Protein AF-A0A397AL13-F1 (afdb_monomer)

Secondary structure (DSSP, 8-state):
-EEEEEEE-TTS-EEEEEEEEEEEE--SSSS--EEEEEEEEEESS--HHHHHHHHHHHHHHHHHHHHHHHHHHHHHHHHHTS--------------HHHHHHHIIIIISPPPPTTS--EEEEETTEEEEEPPP-SS---HHHHHHHHHHS-HHHHHHHHHHHHTT--EEEEES-HHHHHHHHHHHHHHTTTS---SEEESS--TTS-HHHHHT-SS-EEEEEETTS---S-BTTTTB----SS-PPPPPHHHHHHHHHHHHHHHTT-SSS-PPPSHHHHHHHHHHHHHHHHHHTTT--S-----------SSTT----HHHHHHHHHHHHHHHHHHHHHHHH-HHHHT------------------

Mean predicted aligned error: 13.5 Å

InterPro domains:
  IPR001194 cDENN domain [PF02141] (37-227)
  IPR001194 cDENN domain [SM00799] (34-236)
  IPR037516 Tripartite DENN domain [PS50211] (1-366)
  IPR043153 DENN domain, C-terminal lobe [G3DSA:3.40.50.11500] (139-337)
  IPR051696 DENN Domain-Containing GEFs [PTHR12296] (3-226)

Radius of gyration: 25.71 Å; Cα contacts (8 Å, |Δi|>4): 416; chains: 1; bounding box: 67×46×93 Å

Solvent-accessible surface area (backbone atoms only — not comparable to full-atom values): 22276 Å² total; per-residue (Å²): 88,68,36,38,40,52,48,72,44,100,84,69,49,64,33,27,32,20,34,39,43,48,78,42,77,56,90,70,79,100,56,86,55,64,45,74,47,73,53,72,52,75,35,84,54,70,52,42,59,45,46,45,56,49,50,54,49,47,52,47,48,42,53,53,37,54,50,51,42,51,52,53,51,52,54,49,58,63,56,54,75,78,57,95,75,82,90,75,90,73,82,74,92,66,71,57,64,53,60,50,50,51,47,38,62,76,73,65,56,69,80,43,47,75,81,47,94,27,37,81,48,70,60,86,94,47,67,42,62,45,66,34,40,46,102,69,67,71,50,66,62,34,44,45,52,28,71,57,55,44,58,49,66,56,50,52,48,54,43,50,39,52,79,66,59,42,68,41,49,36,27,29,90,50,47,38,56,36,24,19,38,49,53,38,47,52,55,70,49,57,94,53,77,79,89,58,50,66,34,27,49,54,56,91,90,56,66,66,63,69,62,70,71,42,96,60,41,31,45,33,12,41,51,64,86,62,88,71,87,32,30,36,48,84,80,64,41,74,55,73,72,93,69,82,75,78,85,77,57,72,70,56,57,52,49,31,53,51,51,46,51,69,56,56,78,70,60,95,68,75,90,72,77,61,60,61,69,54,54,51,46,54,49,51,49,53,52,55,43,56,65,47,54,73,74,72,71,67,100,69,97,70,96,76,80,95,67,88,80,66,84,56,86,79,79,71,93,59,74,64,62,55,49,53,48,52,50,50,53,46,48,54,51,52,49,51,51,47,43,68,73,64,38,72,79,48,75,84,64,77,78,85,82,86,83,81,91,82,90,80,90,83,82,92,76,136

Organism: Aphanomyces astaci (NCBI:txid112090)

Foldseek 3Di:
DWAWWWDQDPVRQIKIKTKDWDWDQPPDDDDRPTDIDMDMDIGSAHLHFLVNVVNLLLLLVVLLQVVVLVVLVVVVVVVPVPDDDDDDPDDRPRDDLSVVLVCCVPPPFDAAEAPDQFTWDDRPPDIAGGGHDDPRHDPLVLVLLLLLQAALVLLLVLLLCVVVLAAAEEEEAGNHNLLSSQVNSQVVCPVDGRSWAETSEDDPPDQVVVVVPDPGHYRYYYYNVNDDDAQYSQVNDGPDDPDDRDDDDVVSVVVSVVSVVLVPVQDDDDDDRRCQVVLVVVVVVVSVVSSVVSVDDDDDPDDDDPDPPDNGSRDDPRPSSVVVSVVVVVVVVVVVVVCVVCPVVVVVPDDDDDDDDDDDDDDDDD

Structure (mmCIF, N/CA/C/O backbone):
data_AF-A0A397AL13-F1
#
_entry.id   AF-A0A397AL13-F1
#
loop_
_atom_site.group_PDB
_atom_site.id
_atom_site.type_symbol
_atom_site.label_atom_id
_atom_site.label_alt_id
_atom_site.label_comp_id
_atom_site.label_asym_id
_atom_site.label_entity_id
_atom_site.label_seq_id
_atom_site.pdbx_PDB_ins_code
_atom_site.Cartn_x
_atom_site.Cartn_y
_atom_site.Cartn_z
_atom_site.occupancy
_atom_site.B_iso_or_equiv
_atom_site.auth_seq_id
_atom_site.auth_comp_id
_atom_site.auth_asym_id
_atom_site.auth_atom_id
_atom_site.pdbx_PDB_model_num
ATOM 1 N N . MET A 1 1 ? 1.347 2.428 16.172 1.00 82.38 1 MET A N 1
ATOM 2 C CA . MET A 1 1 ? 2.104 2.236 14.906 1.00 82.38 1 MET A CA 1
ATOM 3 C C . MET A 1 1 ? 1.136 2.216 13.735 1.00 82.38 1 MET A C 1
ATOM 5 O O . MET A 1 1 ? 0.008 1.792 13.941 1.00 82.38 1 MET A O 1
ATOM 9 N N . TYR A 1 2 ? 1.566 2.650 12.549 1.00 89.69 2 TYR A N 1
ATOM 10 C CA . TYR A 1 2 ? 0.778 2.610 11.309 1.00 89.69 2 TYR A CA 1
ATOM 11 C C . TYR A 1 2 ? 1.434 1.622 10.336 1.00 89.69 2 TYR A C 1
ATOM 13 O O . TYR A 1 2 ? 2.650 1.686 10.153 1.00 89.69 2 TYR A O 1
ATOM 21 N N . ASN A 1 3 ? 0.660 0.741 9.703 1.00 91.25 3 ASN A N 1
ATOM 22 C CA . ASN A 1 3 ? 1.159 -0.178 8.677 1.00 91.25 3 ASN A CA 1
ATOM 23 C C . ASN A 1 3 ? 0.239 -0.164 7.453 1.00 91.25 3 ASN A C 1
ATOM 25 O O . ASN A 1 3 ? -0.984 -0.107 7.580 1.00 91.25 3 ASN A O 1
ATOM 29 N N . ALA A 1 4 ? 0.834 -0.324 6.278 1.00 92.69 4 ALA A N 1
ATOM 30 C CA . ALA A 1 4 ? 0.152 -0.863 5.111 1.00 92.69 4 ALA A CA 1
ATOM 31 C C . ALA A 1 4 ? 0.733 -2.253 4.817 1.00 92.69 4 ALA A C 1
ATOM 33 O O . ALA A 1 4 ? 1.845 -2.555 5.248 1.00 92.69 4 ALA A O 1
ATOM 34 N N . PHE A 1 5 ? -0.027 -3.110 4.140 1.00 93.25 5 PHE A N 1
ATOM 35 C CA . PHE A 1 5 ? 0.420 -4.433 3.702 1.00 93.25 5 PHE A CA 1
ATOM 36 C C . PHE A 1 5 ? -0.414 -4.926 2.512 1.00 93.25 5 PHE A C 1
ATOM 38 O O . PHE A 1 5 ? -1.450 -4.347 2.175 1.00 93.25 5 PHE A O 1
ATOM 45 N N . VAL A 1 6 ? 0.024 -6.012 1.873 1.00 93.75 6 VAL A N 1
ATOM 46 C CA . VAL A 1 6 ? -0.745 -6.710 0.834 1.00 93.75 6 VAL A CA 1
ATOM 47 C C . VAL A 1 6 ? -0.816 -8.193 1.157 1.00 93.75 6 VAL A C 1
ATOM 49 O O . VAL A 1 6 ? 0.176 -8.788 1.565 1.00 93.75 6 VAL A O 1
ATOM 52 N N . LEU A 1 7 ? -1.998 -8.772 0.958 1.00 92.69 7 LEU A N 1
ATOM 53 C CA . LEU A 1 7 ? -2.229 -10.212 0.955 1.00 92.69 7 LEU A CA 1
ATOM 54 C C . LEU A 1 7 ? -2.505 -10.655 -0.483 1.00 92.69 7 LEU A C 1
ATOM 56 O O . LEU A 1 7 ? -3.271 -10.002 -1.194 1.00 92.69 7 LEU A O 1
ATOM 60 N N . THR A 1 8 ? -1.932 -11.778 -0.902 1.00 90.06 8 THR A N 1
ATOM 61 C CA . THR A 1 8 ? -2.234 -12.385 -2.204 1.00 90.06 8 THR A CA 1
ATOM 62 C C . THR A 1 8 ? -3.280 -13.476 -2.017 1.00 90.06 8 THR A C 1
ATOM 64 O O . THR A 1 8 ? -3.132 -14.362 -1.179 1.00 90.06 8 THR A O 1
ATOM 67 N N . THR A 1 9 ? -4.369 -13.394 -2.776 1.00 89.75 9 THR A N 1
ATOM 68 C CA . THR A 1 9 ? -5.432 -14.411 -2.780 1.00 89.75 9 THR A CA 1
ATOM 69 C C . THR A 1 9 ? -5.021 -15.658 -3.568 1.00 89.75 9 THR A C 1
ATOM 71 O O . THR A 1 9 ? -4.106 -15.616 -4.387 1.00 89.75 9 THR A O 1
ATOM 74 N N . ALA A 1 10 ? -5.767 -16.757 -3.409 1.00 86.69 10 ALA A N 1
ATOM 75 C CA . ALA A 1 10 ? -5.572 -17.986 -4.187 1.00 86.69 10 ALA A CA 1
ATOM 76 C C . ALA A 1 10 ? -5.729 -17.812 -5.719 1.00 86.69 10 ALA A C 1
ATOM 78 O O . ALA A 1 10 ? -5.366 -18.709 -6.471 1.00 86.69 10 ALA A O 1
ATOM 79 N N . THR A 1 11 ? -6.249 -16.672 -6.194 1.00 87.69 11 THR A N 1
ATOM 80 C CA . THR A 1 11 ? -6.343 -16.321 -7.624 1.00 87.69 11 THR A CA 1
ATOM 81 C C . THR A 1 11 ? -5.217 -15.393 -8.099 1.00 87.69 11 THR A C 1
ATOM 83 O O . THR A 1 11 ? -5.313 -14.825 -9.183 1.00 87.69 11 THR A O 1
ATOM 86 N N . GLY A 1 12 ? -4.191 -15.154 -7.275 1.00 83.19 12 GLY A N 1
ATOM 87 C CA . GLY A 1 12 ? -3.115 -14.191 -7.544 1.00 83.19 12 GLY A CA 1
ATOM 88 C C . GLY A 1 12 ? -3.513 -12.720 -7.352 1.00 83.19 12 GLY A C 1
ATOM 89 O O . GLY A 1 12 ? -2.652 -11.845 -7.342 1.00 83.19 12 GLY A O 1
ATOM 90 N N . THR A 1 13 ? -4.800 -12.410 -7.147 1.00 86.75 13 THR A N 1
ATOM 91 C CA . THR A 1 13 ? -5.246 -11.017 -6.968 1.00 86.75 13 THR A CA 1
ATOM 92 C C . THR A 1 13 ? -4.846 -10.451 -5.601 1.00 86.75 13 THR A C 1
ATOM 94 O O . THR A 1 13 ? -4.934 -11.141 -4.581 1.00 86.75 13 THR A O 1
ATOM 97 N N . SER A 1 14 ? -4.409 -9.188 -5.581 1.00 89.44 14 SER A N 1
ATOM 98 C CA . SER A 1 14 ? -4.004 -8.466 -4.368 1.00 89.44 14 SER A CA 1
ATOM 99 C C . SER A 1 14 ? -5.202 -7.991 -3.536 1.00 89.44 14 SER A C 1
ATOM 101 O O . SER A 1 14 ? -6.142 -7.398 -4.065 1.00 89.44 14 SER A O 1
ATOM 103 N N . LEU A 1 15 ? -5.113 -8.154 -2.217 1.00 92.25 15 LEU A N 1
ATOM 104 C CA . LEU A 1 15 ? -5.911 -7.439 -1.223 1.00 92.25 15 LEU A CA 1
ATOM 105 C C . LEU A 1 15 ? -5.006 -6.474 -0.456 1.00 92.25 15 LEU A C 1
ATOM 107 O O . LEU A 1 15 ? -3.929 -6.843 0.004 1.00 92.25 15 LEU A O 1
ATOM 111 N N . HIS A 1 16 ? -5.453 -5.235 -0.317 1.00 92.62 16 HIS A N 1
ATOM 112 C CA . HIS A 1 16 ? -4.715 -4.127 0.269 1.00 92.62 16 HIS A CA 1
ATOM 113 C C . HIS A 1 16 ? -5.175 -3.895 1.708 1.00 92.62 16 HIS A C 1
ATOM 115 O O . HIS A 1 16 ? -6.342 -3.580 1.947 1.00 92.62 16 HIS A O 1
ATOM 121 N N . GLY A 1 17 ? -4.261 -4.075 2.660 1.00 94.00 17 GLY A N 1
ATOM 122 C CA . GLY A 1 17 ? -4.499 -3.887 4.085 1.00 94.00 17 GLY A CA 1
ATOM 123 C C . GLY A 1 17 ? -3.921 -2.572 4.600 1.00 94.00 17 GLY A C 1
ATOM 124 O O . GLY A 1 17 ? -2.795 -2.201 4.267 1.00 94.00 17 GLY A O 1
ATOM 125 N N . ALA A 1 18 ? -4.682 -1.889 5.448 1.00 93.88 18 ALA A N 1
ATOM 126 C CA . ALA A 1 18 ? -4.234 -0.777 6.279 1.00 93.88 18 ALA A CA 1
ATOM 127 C C . ALA A 1 18 ? -4.498 -1.132 7.746 1.00 93.88 18 ALA A C 1
ATOM 129 O O . ALA A 1 18 ? -5.564 -1.665 8.061 1.00 93.88 18 ALA A O 1
ATOM 130 N N . SER A 1 19 ? -3.555 -0.861 8.651 1.00 93.50 19 SER A N 1
ATOM 131 C CA . SER A 1 19 ? -3.746 -1.117 10.082 1.00 93.50 19 SER A CA 1
ATOM 132 C C . SER A 1 19 ? -3.079 -0.094 10.995 1.00 93.50 19 SER A C 1
ATOM 134 O O . SER A 1 19 ? -2.046 0.502 10.677 1.00 93.50 19 SER A O 1
ATOM 136 N N . ILE A 1 20 ? -3.673 0.057 12.176 1.00 91.31 20 ILE A N 1
ATOM 137 C CA . ILE A 1 20 ? -3.111 0.779 13.313 1.00 91.31 20 ILE A CA 1
ATOM 138 C C . ILE A 1 20 ? -2.929 -0.187 14.482 1.00 91.31 20 ILE A C 1
ATOM 140 O O . ILE A 1 20 ? -3.853 -0.911 14.838 1.00 91.31 20 ILE A O 1
ATOM 144 N N . CYS A 1 21 ? -1.751 -0.177 15.101 1.00 88.00 21 CYS A N 1
ATOM 145 C CA . CYS A 1 21 ? -1.493 -0.905 16.345 1.00 88.00 21 CYS A CA 1
ATOM 146 C C . CYS A 1 21 ? -1.427 0.090 17.507 1.00 88.00 21 CYS A C 1
ATOM 148 O O . CYS A 1 21 ? -0.615 1.023 17.459 1.00 88.00 21 CYS A O 1
ATOM 150 N N . ILE A 1 22 ? -2.238 -0.121 18.541 1.00 83.88 22 ILE A N 1
ATOM 151 C CA . ILE A 1 22 ? -2.337 0.715 19.740 1.00 83.88 22 ILE A CA 1
ATOM 152 C C . ILE A 1 22 ? -1.905 -0.128 20.943 1.00 83.88 22 ILE A C 1
ATOM 154 O O . ILE A 1 22 ? -2.514 -1.155 21.245 1.00 83.88 22 ILE A O 1
ATOM 158 N N . SER A 1 23 ? -0.857 0.317 21.631 1.00 76.88 23 SER A N 1
ATOM 159 C CA . SER A 1 23 ? -0.433 -0.224 22.921 1.00 76.88 23 SER A CA 1
ATOM 160 C C . SER A 1 23 ? -1.203 0.435 24.066 1.00 76.88 23 SER A C 1
ATOM 162 O O . SER A 1 23 ? -1.218 1.662 24.182 1.00 76.88 23 SER A O 1
ATOM 164 N N . SER A 1 24 ? -1.783 -0.377 24.948 1.00 65.94 24 SER A N 1
ATOM 165 C CA . SER A 1 24 ? -2.250 0.046 26.269 1.00 65.94 24 SER A CA 1
ATOM 166 C C . SER A 1 24 ? -1.466 -0.679 27.364 1.00 65.94 24 SER A C 1
ATOM 168 O O . SER A 1 24 ? -1.366 -1.904 27.393 1.00 65.94 24 SER A O 1
ATOM 170 N N . SER A 1 25 ? -0.880 0.094 28.275 1.00 58.09 25 SER A N 1
ATOM 171 C CA . SER A 1 25 ? -0.285 -0.405 29.515 1.00 58.09 25 SER A CA 1
ATOM 172 C C . SER A 1 25 ? -1.390 -0.551 30.561 1.00 58.09 25 SER A C 1
ATOM 174 O O . SER A 1 25 ? -1.891 0.457 31.064 1.00 58.09 25 SER A O 1
ATOM 176 N N . VAL A 1 26 ? -1.794 -1.782 30.876 1.00 52.09 26 VAL A N 1
ATOM 177 C CA . VAL A 1 26 ? -2.777 -2.044 31.940 1.00 52.09 26 VAL A CA 1
ATOM 178 C C . VAL A 1 26 ? -2.036 -2.122 33.273 1.00 52.09 26 VAL A C 1
ATOM 180 O O . VAL A 1 26 ? -1.654 -3.194 33.729 1.00 52.09 26 VAL A O 1
ATOM 183 N N . SER A 1 27 ? -1.799 -0.963 33.887 1.00 49.06 27 SER A N 1
ATOM 184 C CA . SER A 1 27 ? -1.063 -0.848 35.148 1.00 49.06 27 SER A CA 1
ATOM 185 C C . SER A 1 27 ? -1.913 -1.302 36.342 1.00 49.06 27 SER A C 1
ATOM 187 O O . SER A 1 27 ? -2.493 -0.477 37.047 1.00 49.06 27 SER A O 1
ATOM 189 N N . ASN A 1 28 ? -1.996 -2.615 36.566 1.00 47.66 28 ASN A N 1
ATOM 190 C CA . ASN A 1 28 ? -2.426 -3.206 37.834 1.00 47.66 28 ASN A CA 1
ATOM 191 C C . ASN A 1 28 ? -1.787 -4.595 38.028 1.00 47.66 28 ASN A C 1
ATOM 193 O O . ASN A 1 28 ? -2.117 -5.540 37.319 1.00 47.66 28 ASN A O 1
ATOM 197 N N . ASN A 1 29 ? -0.935 -4.701 39.054 1.00 45.97 29 ASN A N 1
ATOM 198 C CA . ASN A 1 29 ? -0.292 -5.912 39.593 1.00 45.97 29 ASN A CA 1
ATOM 199 C C . ASN A 1 29 ? 0.812 -6.597 38.750 1.00 45.97 29 ASN A C 1
ATOM 201 O O . ASN A 1 29 ? 0.570 -7.518 37.979 1.00 45.97 29 ASN A O 1
ATOM 205 N N . HIS A 1 30 ? 2.062 -6.234 39.067 1.00 44.31 30 HIS A N 1
ATOM 206 C CA . HIS A 1 30 ? 3.300 -7.038 38.993 1.00 44.31 30 HIS A CA 1
ATOM 207 C C . HIS A 1 30 ? 3.768 -7.690 37.677 1.00 44.31 30 HIS A C 1
ATOM 209 O O . HIS A 1 30 ? 4.873 -8.235 37.658 1.00 44.31 30 HIS A O 1
ATOM 215 N N . ALA A 1 31 ? 3.048 -7.550 36.569 1.00 45.53 31 ALA A N 1
ATOM 216 C CA . ALA A 1 31 ? 3.614 -7.699 35.231 1.00 45.53 31 ALA A CA 1
ATOM 217 C C . ALA A 1 31 ? 2.991 -6.655 34.297 1.00 45.53 31 ALA A C 1
ATOM 219 O O . ALA A 1 31 ? 1.780 -6.671 34.087 1.00 45.53 31 ALA A O 1
ATOM 220 N N . ASP A 1 32 ? 3.808 -5.765 33.721 1.00 41.50 32 ASP A N 1
ATOM 221 C CA . ASP A 1 32 ? 3.353 -4.761 32.749 1.00 41.50 32 ASP A CA 1
ATOM 222 C C . ASP A 1 32 ? 3.015 -5.421 31.402 1.00 41.50 32 ASP A C 1
ATOM 224 O O . ASP A 1 32 ? 3.759 -5.363 30.420 1.00 41.50 32 ASP A O 1
ATOM 228 N N . ALA A 1 33 ? 1.859 -6.082 31.363 1.00 46.44 33 ALA A N 1
ATOM 229 C CA . ALA A 1 33 ? 1.290 -6.669 30.164 1.00 46.44 33 ALA A CA 1
ATOM 230 C C . ALA A 1 33 ? 0.836 -5.553 29.208 1.00 46.44 33 ALA A C 1
ATOM 232 O O . ALA A 1 33 ? -0.290 -5.056 29.278 1.00 46.44 33 ALA A O 1
ATOM 233 N N . VAL A 1 34 ? 1.731 -5.151 28.300 1.00 57.19 34 VAL A N 1
ATOM 234 C CA . VAL A 1 34 ? 1.410 -4.227 27.205 1.00 57.19 34 VAL A CA 1
ATOM 235 C C . VAL A 1 34 ? 0.423 -4.912 26.262 1.00 57.19 34 VAL A C 1
ATOM 237 O O . VAL A 1 34 ? 0.802 -5.728 25.421 1.00 57.19 34 VAL A O 1
ATOM 240 N N . CYS A 1 35 ? -0.856 -4.569 26.387 1.00 56.53 35 CYS A N 1
ATOM 241 C CA . CYS A 1 35 ? -1.884 -5.065 25.492 1.00 56.53 35 CYS A CA 1
ATOM 242 C C . CYS A 1 35 ? -1.748 -4.356 24.139 1.00 56.53 35 CYS A C 1
ATOM 244 O O . CYS A 1 35 ? -1.896 -3.136 24.033 1.00 56.53 35 CYS A O 1
ATOM 246 N N . LEU A 1 36 ? -1.422 -5.122 23.099 1.00 68.50 36 LEU A N 1
ATOM 247 C CA . LEU A 1 36 ? -1.340 -4.640 21.724 1.00 68.50 36 LEU A CA 1
ATOM 248 C C . LEU A 1 36 ? -2.659 -4.931 21.014 1.00 68.50 36 LEU A C 1
ATOM 250 O O . LEU A 1 36 ? -2.903 -6.044 20.554 1.00 68.50 36 LEU A O 1
ATOM 254 N N . THR A 1 37 ? -3.496 -3.905 20.892 1.00 82.38 37 THR A N 1
ATOM 255 C CA . THR A 1 37 ? -4.689 -3.958 20.041 1.00 82.38 37 THR A CA 1
ATOM 256 C C . THR A 1 37 ? -4.329 -3.521 18.623 1.00 82.38 37 THR A C 1
ATOM 258 O O . THR A 1 37 ? -3.476 -2.652 18.425 1.00 82.38 37 THR A O 1
ATOM 261 N N . SER A 1 38 ? -4.955 -4.129 17.616 1.00 86.50 38 SER A N 1
ATOM 262 C CA . SER A 1 38 ? -4.762 -3.760 16.212 1.00 86.50 38 SER A CA 1
ATOM 263 C C . SER A 1 38 ? -6.112 -3.626 15.525 1.00 86.50 38 SER A C 1
ATOM 265 O O . SER A 1 38 ? -6.927 -4.544 15.579 1.00 86.50 38 SER A O 1
ATOM 267 N N . LEU A 1 39 ? -6.348 -2.478 14.892 1.00 92.00 39 LEU A N 1
ATOM 268 C CA . LEU A 1 39 ? -7.532 -2.223 14.074 1.00 92.00 39 LEU A CA 1
ATOM 269 C C . LEU A 1 39 ? -7.095 -2.185 12.610 1.00 92.00 39 LEU A C 1
ATOM 271 O O . LEU A 1 39 ? -6.097 -1.543 12.272 1.00 92.00 39 LEU A O 1
ATOM 275 N N . CYS A 1 40 ? -7.821 -2.886 11.742 1.00 94.12 40 CYS A N 1
ATOM 276 C CA . CYS A 1 40 ? -7.425 -3.098 10.355 1.00 94.12 40 CYS A CA 1
ATOM 277 C C . CYS A 1 40 ? -8.622 -3.026 9.402 1.00 94.12 40 CYS A C 1
ATOM 279 O O . CYS A 1 40 ? -9.702 -3.520 9.716 1.00 94.12 40 CYS A O 1
ATOM 281 N N . ILE A 1 41 ? -8.400 -2.443 8.224 1.00 94.94 41 ILE A N 1
ATOM 282 C CA . ILE A 1 41 ? -9.304 -2.508 7.072 1.00 94.94 41 ILE A CA 1
ATOM 283 C C . ILE A 1 41 ? -8.554 -3.207 5.937 1.00 94.94 41 ILE A C 1
ATOM 285 O O . ILE A 1 41 ? -7.411 -2.855 5.637 1.00 94.94 41 ILE A O 1
ATOM 289 N N . VAL A 1 42 ? -9.205 -4.176 5.292 1.00 94.75 42 VAL A N 1
ATOM 290 C CA . VAL A 1 42 ? -8.696 -4.871 4.101 1.00 94.75 42 VAL A CA 1
ATOM 291 C C . VAL A 1 42 ? -9.665 -4.638 2.945 1.00 94.75 42 VAL A C 1
ATOM 293 O O . VAL A 1 42 ? -10.873 -4.798 3.098 1.00 94.75 42 VAL A O 1
ATOM 296 N N . SER A 1 43 ? -9.142 -4.253 1.783 1.00 91.75 43 SER A N 1
ATOM 297 C CA . SER A 1 43 ? -9.926 -3.871 0.604 1.00 91.75 43 SER A CA 1
ATOM 298 C C . SER A 1 43 ? -9.326 -4.432 -0.686 1.00 91.75 43 SER A C 1
ATOM 300 O O . SER A 1 43 ? -8.139 -4.737 -0.760 1.00 91.75 43 SER A O 1
ATOM 302 N N . LYS A 1 44 ? -10.125 -4.506 -1.754 1.00 88.69 44 LYS A N 1
ATOM 303 C CA . LYS A 1 44 ? -9.634 -4.782 -3.119 1.00 88.69 44 LYS A CA 1
ATOM 304 C C . LYS A 1 44 ? -8.891 -3.591 -3.745 1.00 88.69 44 LYS A C 1
ATOM 306 O O . LYS A 1 44 ? -8.375 -3.7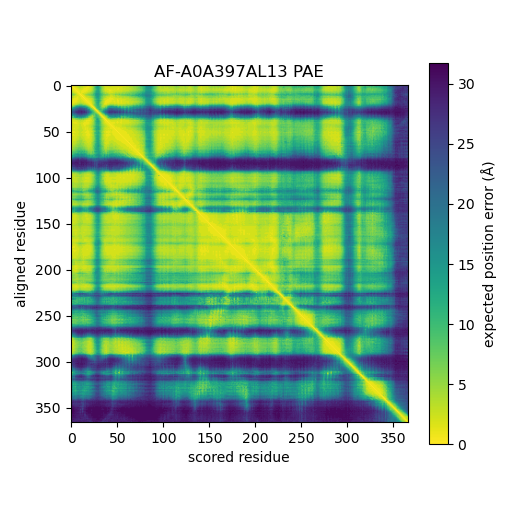10 -4.852 1.00 88.69 44 LYS A O 1
ATOM 311 N N . HIS A 1 45 ? -8.840 -2.441 -3.066 1.00 87.56 45 HIS A N 1
ATOM 312 C CA . HIS A 1 45 ? -8.290 -1.192 -3.599 1.00 87.56 45 HIS A CA 1
ATOM 313 C C . HIS A 1 45 ? -7.318 -0.530 -2.603 1.00 87.56 45 HIS A C 1
ATOM 315 O O . HIS A 1 45 ? -7.626 -0.481 -1.410 1.00 87.56 45 HIS A O 1
ATOM 321 N N . PRO A 1 46 ? -6.160 -0.008 -3.061 1.00 87.75 46 PRO A N 1
ATOM 322 C CA . PRO A 1 46 ? -5.099 0.527 -2.203 1.00 87.75 46 PRO A CA 1
ATOM 323 C C . PRO A 1 46 ? -5.402 1.951 -1.707 1.00 87.75 46 PRO A C 1
ATOM 325 O O . PRO A 1 46 ? -4.667 2.891 -1.990 1.00 87.75 46 PRO A O 1
ATOM 328 N N . PHE A 1 47 ? -6.493 2.128 -0.961 1.00 87.94 47 PHE A N 1
ATOM 329 C CA . PHE A 1 47 ? -6.829 3.394 -0.296 1.00 87.94 47 PHE A CA 1
ATOM 330 C C . PHE A 1 47 ? -6.124 3.503 1.068 1.00 87.94 47 PHE A C 1
ATOM 332 O O . PHE A 1 47 ? -6.764 3.755 2.089 1.00 87.94 47 PHE A O 1
ATOM 339 N N . TYR A 1 48 ? -4.815 3.229 1.110 1.00 89.62 48 TYR A N 1
ATOM 340 C CA . TYR A 1 48 ? -4.086 3.048 2.368 1.00 89.62 48 TYR A CA 1
ATOM 341 C C . TYR A 1 48 ? -4.150 4.293 3.254 1.00 89.62 48 TYR A C 1
ATOM 343 O O . TYR A 1 48 ? -4.545 4.193 4.412 1.00 89.62 48 TYR A O 1
ATOM 351 N N . THR A 1 49 ? -3.815 5.466 2.712 1.00 86.62 49 THR A N 1
ATOM 352 C CA . THR A 1 49 ? -3.881 6.737 3.450 1.00 86.62 49 THR A CA 1
ATOM 353 C C . THR A 1 49 ? -5.287 7.043 3.963 1.00 86.62 49 THR A C 1
ATOM 355 O O . THR A 1 49 ? -5.448 7.303 5.157 1.00 86.62 49 THR A O 1
ATOM 358 N N . SER A 1 50 ? -6.314 6.921 3.117 1.00 87.56 50 SER A N 1
ATOM 359 C CA . SER A 1 50 ? -7.718 7.117 3.507 1.00 87.56 50 SER A CA 1
ATOM 360 C C . SER A 1 50 ? -8.144 6.176 4.644 1.00 87.56 50 SER A C 1
ATOM 362 O O . SER A 1 50 ? -8.762 6.612 5.614 1.00 87.56 50 SER A O 1
ATOM 364 N N . PHE A 1 51 ? -7.786 4.889 4.572 1.00 91.62 51 PHE A N 1
ATOM 365 C CA . PHE A 1 51 ? -8.129 3.923 5.618 1.00 91.62 51 PHE A CA 1
ATOM 366 C C . PHE A 1 51 ? -7.321 4.117 6.906 1.00 91.62 51 PHE A C 1
ATOM 368 O O . PHE A 1 51 ? -7.869 3.893 7.980 1.00 91.62 51 PHE A O 1
ATOM 375 N N . LEU A 1 52 ? -6.068 4.580 6.846 1.00 90.81 52 LEU A N 1
ATOM 376 C CA . LEU A 1 52 ? -5.290 4.922 8.045 1.00 90.81 52 LEU A CA 1
ATOM 377 C C . LEU A 1 52 ? -5.865 6.151 8.767 1.00 90.81 52 LEU A C 1
ATOM 379 O O . LEU A 1 52 ? -5.964 6.135 9.993 1.00 90.81 52 LEU A O 1
ATOM 383 N N . GLN A 1 53 ? -6.316 7.173 8.027 1.00 87.69 53 GLN A N 1
ATOM 384 C CA . GLN A 1 53 ? -7.060 8.308 8.594 1.00 87.69 53 GLN A CA 1
ATOM 385 C C . GLN A 1 53 ? -8.367 7.853 9.262 1.00 87.69 53 GLN A C 1
ATOM 387 O O . GLN A 1 53 ? -8.681 8.293 10.371 1.00 87.69 53 GLN A O 1
ATOM 392 N N . TYR A 1 54 ? -9.108 6.957 8.599 1.00 91.19 54 TYR A N 1
ATOM 393 C CA . TYR A 1 54 ? -10.392 6.446 9.078 1.00 91.19 54 TYR A CA 1
ATOM 394 C C . TYR A 1 54 ? -10.220 5.614 10.351 1.00 91.19 54 TYR A C 1
ATOM 396 O O . TYR A 1 54 ? -10.893 5.857 11.349 1.00 91.19 54 TYR A O 1
ATOM 404 N N . LEU A 1 55 ? -9.268 4.678 10.341 1.00 92.25 55 LEU A N 1
ATOM 405 C CA . LEU A 1 55 ? -8.899 3.862 11.494 1.00 92.25 55 LEU A CA 1
ATOM 406 C C . LEU A 1 55 ? -8.494 4.720 12.699 1.00 92.25 55 LEU A C 1
ATOM 408 O O . LEU A 1 55 ? -8.914 4.428 13.816 1.00 92.25 55 LEU A O 1
ATOM 412 N N . GLU A 1 56 ? -7.725 5.792 12.487 1.00 88.38 56 GLU A N 1
ATOM 413 C CA . GLU A 1 56 ? -7.342 6.717 13.559 1.00 88.38 56 GLU A CA 1
ATOM 414 C C . GLU A 1 56 ? -8.567 7.363 14.230 1.00 88.38 56 GLU A C 1
ATOM 416 O O . GLU A 1 56 ? -8.625 7.420 15.458 1.00 88.38 56 GLU A O 1
ATOM 421 N N . GLN A 1 57 ? -9.573 7.794 13.457 1.00 87.94 57 GLN A N 1
ATOM 422 C CA . GLN A 1 57 ? -10.786 8.381 14.040 1.00 87.94 57 GLN A CA 1
ATOM 423 C C . GLN A 1 57 ? -11.686 7.316 14.677 1.00 87.94 57 GLN A C 1
ATOM 425 O O . GLN A 1 57 ? -12.234 7.549 15.753 1.00 87.94 57 GLN A O 1
ATOM 430 N N . LEU A 1 58 ? -11.789 6.130 14.068 1.00 90.69 58 LEU A N 1
ATOM 431 C CA . LEU A 1 58 ? -12.551 5.003 14.607 1.00 90.69 58 LEU A CA 1
ATOM 432 C C . LEU A 1 58 ? -11.997 4.543 15.966 1.00 90.69 58 LEU A C 1
ATOM 434 O O . LEU A 1 58 ? -12.771 4.233 16.868 1.00 90.69 58 LEU A O 1
ATOM 438 N N . ALA A 1 59 ? -10.672 4.561 16.144 1.00 89.19 59 ALA A N 1
ATOM 439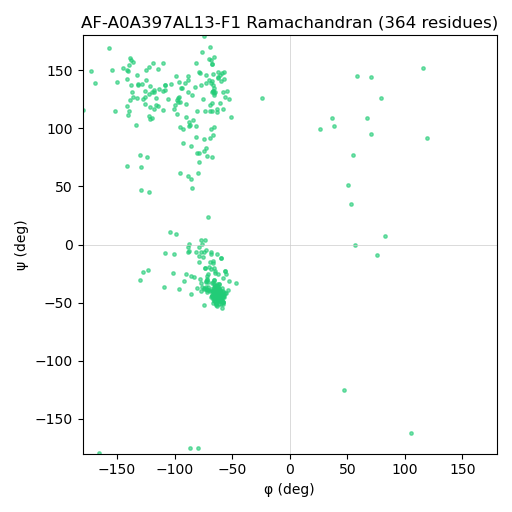 C CA . ALA A 1 59 ? -10.027 4.276 17.425 1.00 89.19 59 ALA A CA 1
ATOM 440 C C . ALA A 1 59 ? -10.410 5.292 18.512 1.00 89.19 59 ALA A C 1
ATOM 442 O O . ALA A 1 59 ? -10.788 4.900 19.616 1.00 89.19 59 ALA A O 1
ATOM 443 N N . VAL A 1 60 ? -10.353 6.592 18.196 1.00 86.44 60 VAL A N 1
ATOM 444 C CA . VAL A 1 60 ? -10.749 7.656 19.133 1.00 86.44 60 VAL A CA 1
ATOM 445 C C . VAL A 1 60 ? -12.232 7.519 19.494 1.00 86.44 60 VAL A C 1
ATOM 447 O O . VAL A 1 60 ? -12.561 7.456 20.679 1.00 86.44 60 VAL A O 1
ATOM 450 N N . LEU A 1 61 ? -13.116 7.359 18.503 1.00 88.56 61 LEU A N 1
ATOM 451 C CA . LEU A 1 61 ? -14.554 7.159 18.722 1.00 88.56 61 LEU A CA 1
ATOM 452 C C . LEU A 1 61 ? -14.857 5.907 19.554 1.00 88.56 61 LEU A C 1
ATOM 454 O O . LEU A 1 61 ? -15.689 5.977 20.456 1.00 88.56 61 LEU A O 1
ATOM 458 N N . GLY A 1 62 ? -14.142 4.802 19.327 1.00 88.81 62 GLY A N 1
ATOM 459 C CA . GLY A 1 62 ? -14.256 3.587 20.135 1.00 88.81 62 GLY A CA 1
ATOM 460 C C . GLY A 1 62 ? -13.890 3.807 21.602 1.00 88.81 62 GLY A C 1
ATOM 461 O O . GLY A 1 62 ? -14.610 3.341 22.487 1.00 88.81 62 GLY A O 1
ATOM 462 N N . THR A 1 63 ? -12.836 4.585 21.890 1.00 85.81 63 THR A N 1
ATOM 463 C CA . THR A 1 63 ? -12.531 4.954 23.283 1.00 85.81 63 THR A CA 1
ATOM 464 C C . THR A 1 63 ? -13.617 5.838 23.899 1.00 85.81 63 THR A C 1
ATOM 466 O O . THR A 1 63 ? -14.014 5.586 25.034 1.00 85.81 63 THR A O 1
ATOM 469 N N . CYS A 1 64 ? -14.170 6.807 23.163 1.00 84.50 64 CYS A N 1
ATOM 470 C CA . CYS A 1 64 ? -15.268 7.651 23.648 1.00 84.50 64 CYS A CA 1
ATOM 471 C C . CYS A 1 64 ? -16.551 6.846 23.926 1.00 84.50 64 CYS A C 1
ATOM 473 O O . CYS A 1 64 ? -17.154 6.994 24.988 1.00 84.50 64 CYS A O 1
ATOM 475 N N . GLN A 1 65 ? -16.932 5.944 23.018 1.00 88.50 65 GLN A N 1
ATOM 476 C CA . GLN A 1 65 ? -18.081 5.044 23.163 1.00 88.50 65 GLN A CA 1
ATOM 477 C C . GLN A 1 65 ? -17.953 4.126 24.384 1.00 88.50 65 GLN A C 1
ATOM 479 O O . GLN A 1 65 ? -18.894 4.001 25.168 1.00 88.50 65 GLN A O 1
ATOM 484 N N . HIS A 1 66 ? -16.784 3.505 24.573 1.00 86.19 66 HIS A N 1
ATOM 485 C CA . HIS A 1 66 ? -16.532 2.637 25.723 1.00 86.19 66 HIS A CA 1
ATOM 486 C C . HIS A 1 66 ? -16.691 3.391 27.053 1.00 86.19 66 HIS A C 1
ATOM 488 O O . HIS A 1 66 ? -17.360 2.898 27.966 1.00 86.19 66 HIS A O 1
ATOM 494 N N . ARG A 1 67 ? -16.137 4.609 27.145 1.00 81.06 67 ARG A N 1
ATOM 495 C CA . ARG A 1 67 ? -16.262 5.486 28.322 1.00 81.06 67 ARG A CA 1
ATOM 496 C C . ARG A 1 67 ? -17.714 5.859 28.601 1.00 81.06 67 ARG A C 1
ATOM 498 O O . ARG A 1 67 ? -18.169 5.662 29.722 1.00 81.06 67 ARG A O 1
ATOM 505 N N . TRP A 1 68 ? -18.437 6.340 27.586 1.00 84.12 68 TRP A N 1
ATOM 506 C CA . TRP A 1 68 ? -19.832 6.768 27.719 1.00 84.12 68 TRP A CA 1
ATOM 507 C C . TRP A 1 68 ? -20.722 5.634 28.235 1.00 84.12 68 TRP A C 1
ATOM 509 O O . TRP A 1 68 ? -21.423 5.801 29.230 1.00 84.12 68 TRP A O 1
ATOM 519 N N . ASN A 1 69 ? -20.627 4.452 27.619 1.00 86.44 69 ASN A N 1
ATOM 520 C CA . ASN A 1 69 ? -21.395 3.281 28.040 1.00 86.44 69 ASN A CA 1
ATOM 521 C C . ASN A 1 69 ? -21.008 2.831 29.461 1.00 86.44 69 ASN A C 1
ATOM 523 O O . ASN A 1 69 ? -21.880 2.496 30.256 1.00 86.44 69 ASN A O 1
ATOM 527 N N . THR A 1 70 ? -19.723 2.887 29.829 1.00 85.12 70 THR A N 1
ATOM 528 C CA . THR A 1 70 ? -19.273 2.555 31.194 1.00 85.12 70 THR A CA 1
ATOM 529 C C . THR A 1 70 ? -19.809 3.546 32.234 1.00 85.12 70 THR A C 1
ATOM 531 O O . THR A 1 70 ? -20.321 3.122 33.269 1.00 85.12 70 THR A O 1
ATOM 534 N N . GLN A 1 71 ? -19.755 4.851 31.957 1.00 83.94 71 GLN A N 1
ATOM 535 C CA . GLN A 1 71 ? -20.245 5.897 32.859 1.00 83.94 71 GLN A CA 1
ATOM 536 C C . GLN A 1 71 ? -21.773 5.855 33.012 1.00 83.94 71 GLN A C 1
ATOM 538 O O . GLN A 1 71 ? -22.277 5.928 34.133 1.00 83.94 71 GLN A O 1
ATOM 543 N N . ALA A 1 72 ? -22.513 5.681 31.912 1.00 81.94 72 ALA A N 1
ATOM 544 C CA . ALA A 1 72 ? -23.964 5.506 31.948 1.00 81.94 72 ALA A CA 1
ATOM 545 C C . ALA A 1 72 ? -24.355 4.290 32.807 1.00 81.94 72 ALA A C 1
ATOM 547 O O . ALA A 1 72 ? -25.227 4.392 33.668 1.00 81.94 72 ALA A O 1
ATOM 548 N N . ASN A 1 73 ? -23.648 3.167 32.648 1.00 80.62 73 ASN A N 1
ATOM 549 C CA . ASN A 1 73 ? -23.893 1.954 33.426 1.00 80.62 73 ASN A CA 1
ATOM 550 C C . ASN A 1 73 ? -23.588 2.136 34.923 1.00 80.62 73 ASN A C 1
ATOM 552 O O . ASN A 1 73 ? -24.341 1.633 35.754 1.00 80.62 73 ASN A O 1
ATOM 556 N N . GLN A 1 74 ? -22.539 2.884 35.282 1.00 82.12 74 GLN A N 1
ATOM 557 C CA . GLN A 1 74 ? -22.227 3.213 36.680 1.00 82.12 74 GLN A CA 1
ATOM 558 C C . GLN A 1 74 ? -23.313 4.088 37.327 1.00 82.12 74 GLN A C 1
ATOM 560 O O . GLN A 1 74 ? -23.735 3.811 38.449 1.00 82.12 74 GLN A O 1
ATOM 565 N N . LEU A 1 75 ? -23.804 5.111 36.619 1.00 80.62 75 LEU A N 1
ATOM 566 C CA . LEU A 1 75 ? -24.886 5.978 37.105 1.00 80.62 75 LEU A CA 1
ATOM 567 C C . LEU A 1 75 ? -26.207 5.205 37.268 1.00 80.62 75 LEU A C 1
ATOM 569 O O . LEU A 1 75 ? -26.897 5.362 38.275 1.00 80.62 75 LEU A O 1
ATOM 573 N N . LEU A 1 76 ? -26.526 4.311 36.325 1.00 74.12 76 LEU A N 1
ATOM 574 C CA . LE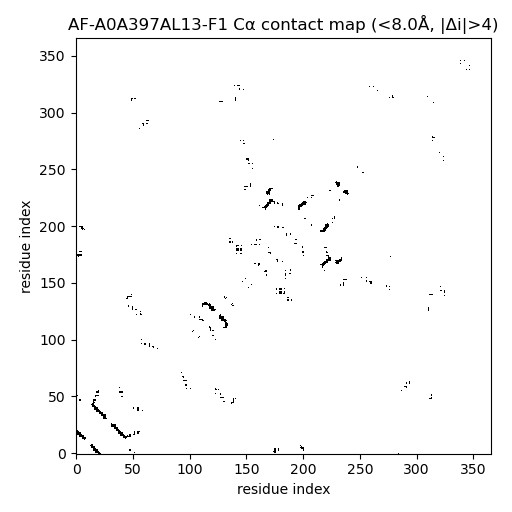U A 1 76 ? -27.688 3.423 36.426 1.00 74.12 76 LEU A CA 1
ATOM 575 C C . LEU A 1 76 ? -27.574 2.488 37.641 1.00 74.12 76 LEU A C 1
ATOM 577 O O . LEU A 1 76 ? -28.509 2.419 38.439 1.00 74.12 76 LEU A O 1
ATOM 581 N N . GLN A 1 77 ? -26.420 1.841 37.850 1.00 70.50 77 GLN A N 1
ATOM 582 C CA . GLN A 1 77 ? -26.169 0.990 39.025 1.00 70.50 77 GLN A CA 1
ATOM 583 C C . GLN A 1 77 ? -26.342 1.747 40.351 1.00 70.50 77 GLN A C 1
ATOM 585 O O . GLN A 1 77 ? -26.953 1.216 41.277 1.00 70.50 77 GLN A O 1
ATOM 590 N N . GLN A 1 78 ? -25.880 2.999 40.436 1.00 71.69 78 GLN A N 1
ATOM 591 C CA . GLN A 1 78 ? -26.096 3.848 41.614 1.00 71.69 78 GLN A CA 1
ATOM 592 C C . GLN A 1 78 ? -27.587 4.141 41.857 1.00 71.69 78 GLN A C 1
ATOM 594 O O . GLN A 1 78 ? -28.026 4.132 43.005 1.00 71.69 78 GLN A O 1
ATOM 599 N N . SER A 1 79 ? -28.380 4.346 40.799 1.00 61.84 79 SER A N 1
ATOM 600 C CA . SER A 1 79 ? -29.823 4.606 40.923 1.00 61.84 79 SER A CA 1
ATOM 601 C C . SER A 1 79 ? -30.645 3.369 41.327 1.00 61.84 79 SER A C 1
ATOM 603 O O . SER A 1 79 ? -31.542 3.473 42.166 1.00 61.84 79 SER A O 1
ATOM 605 N N . HIS A 1 80 ? -30.307 2.180 40.814 1.00 60.12 80 HIS A N 1
ATOM 606 C CA . HIS A 1 80 ? -31.038 0.939 41.106 1.00 60.12 80 HIS A CA 1
ATOM 607 C C . HIS A 1 80 ? -30.889 0.441 42.554 1.00 60.12 80 HIS A C 1
ATOM 609 O O . HIS A 1 80 ? -31.704 -0.359 43.007 1.00 60.12 80 HIS A O 1
ATOM 615 N N . HIS A 1 81 ? -29.920 0.947 43.324 1.00 54.84 81 HIS A N 1
ATOM 616 C CA . HIS A 1 81 ? -29.799 0.634 44.753 1.00 54.84 81 HIS A CA 1
ATOM 617 C C . HIS A 1 81 ? -30.929 1.208 45.635 1.00 54.84 81 HIS A C 1
ATOM 619 O O . HIS A 1 81 ? -30.989 0.871 46.816 1.00 54.84 81 HIS A O 1
ATOM 625 N N . ILE A 1 82 ? -31.814 2.058 45.095 1.00 52.00 82 ILE A N 1
ATOM 626 C CA . ILE A 1 82 ? -32.864 2.752 45.864 1.00 52.00 82 ILE A CA 1
ATOM 627 C C . ILE A 1 82 ? -34.257 2.108 45.698 1.00 52.00 82 ILE A C 1
ATOM 629 O O . ILE A 1 82 ? -35.086 2.239 46.598 1.00 52.00 82 ILE A O 1
ATOM 633 N N . VAL A 1 83 ? -34.530 1.385 44.601 1.00 53.03 83 VAL A N 1
ATOM 634 C CA . VAL A 1 83 ? -35.848 0.765 44.341 1.00 53.03 83 VAL A CA 1
ATOM 635 C C . VAL A 1 83 ? -35.707 -0.642 43.741 1.00 53.03 83 VAL A C 1
ATOM 637 O O . VAL A 1 83 ? -35.268 -0.768 42.597 1.00 53.03 83 VAL A O 1
ATOM 640 N N . PRO A 1 84 ? -36.138 -1.704 44.450 1.00 47.84 84 PRO A N 1
ATOM 641 C CA . PRO A 1 84 ? -36.329 -3.024 43.866 1.00 47.84 84 PRO A CA 1
ATOM 642 C C . PRO A 1 84 ? -37.737 -3.132 43.256 1.00 47.84 84 PRO A C 1
ATOM 644 O O . PRO A 1 84 ? -38.720 -3.323 43.972 1.00 47.84 84 PRO A O 1
ATOM 647 N N . SER A 1 85 ? -37.839 -3.041 41.931 1.00 48.12 85 SER A N 1
ATOM 648 C CA . SER A 1 85 ? -39.068 -3.334 41.180 1.00 48.12 85 SER A CA 1
ATOM 649 C C . SER A 1 85 ? -38.794 -4.377 40.098 1.00 48.12 85 SER A C 1
ATOM 651 O O . SER A 1 85 ? -37.873 -4.219 39.298 1.00 48.12 85 SER A O 1
ATOM 653 N N . SER A 1 86 ? -39.591 -5.442 40.098 1.00 56.94 86 SER A N 1
ATOM 654 C CA . SER A 1 86 ? -39.598 -6.488 39.075 1.00 56.94 86 SER A CA 1
ATOM 655 C C . SER A 1 86 ? -40.156 -5.990 37.740 1.00 56.94 86 SER A C 1
ATOM 657 O O . SER A 1 86 ? -40.930 -5.038 37.712 1.00 56.94 86 SER A O 1
ATOM 659 N N . ASP A 1 87 ? -39.815 -6.716 36.676 1.00 54.72 87 ASP A N 1
ATOM 660 C CA . ASP A 1 87 ? -40.502 -6.737 35.382 1.00 54.72 87 ASP A CA 1
ATOM 661 C C . ASP A 1 87 ? -40.702 -5.388 34.673 1.00 54.72 87 ASP A C 1
ATOM 663 O O . ASP A 1 87 ? -41.822 -4.903 34.538 1.00 54.72 87 ASP A O 1
ATOM 667 N N . ASP A 1 88 ? -39.627 -4.871 34.066 1.00 48.06 88 ASP A N 1
ATOM 668 C CA . ASP A 1 88 ? -39.757 -4.383 32.687 1.00 48.06 88 ASP A CA 1
ATOM 669 C C . ASP A 1 88 ? -38.442 -4.505 31.895 1.00 48.06 88 ASP A C 1
ATOM 671 O O . ASP A 1 88 ? -37.349 -4.261 32.416 1.00 48.06 88 ASP A O 1
ATOM 675 N N . SER A 1 89 ? -38.521 -4.893 30.618 1.00 48.41 89 SER A N 1
ATOM 676 C CA . SER A 1 89 ? -37.342 -5.161 29.775 1.00 48.41 89 SER A CA 1
ATOM 677 C C . SER A 1 89 ? -36.804 -3.887 29.111 1.00 48.41 89 SER A C 1
ATOM 679 O O . SER A 1 89 ? -36.714 -3.791 27.881 1.00 48.41 89 SER A O 1
ATOM 681 N N . HIS A 1 90 ? -36.469 -2.885 29.928 1.00 53.38 90 HIS A N 1
ATOM 682 C CA . HIS A 1 90 ? -35.944 -1.603 29.464 1.00 53.38 90 HIS A CA 1
ATOM 683 C C . HIS A 1 90 ? -34.665 -1.780 28.632 1.00 53.38 90 HIS A C 1
ATOM 685 O O . HIS A 1 90 ? -33.627 -2.207 29.135 1.00 53.38 90 HIS A O 1
ATOM 691 N N . HIS A 1 91 ? -34.728 -1.402 27.350 1.00 55.44 91 HIS A N 1
ATOM 692 C CA . HIS A 1 91 ? -33.543 -1.324 26.499 1.00 55.44 91 HIS A CA 1
ATOM 693 C C . HIS A 1 91 ? -32.577 -0.264 27.042 1.00 55.44 91 HIS A C 1
ATOM 695 O O . HIS A 1 91 ? -32.873 0.931 27.067 1.00 55.44 91 HIS A O 1
ATOM 701 N N . GLN A 1 92 ? -31.418 -0.738 27.488 1.00 58.56 92 GLN A N 1
ATOM 702 C CA . GLN A 1 92 ? -30.354 0.060 28.079 1.00 58.56 92 GLN A CA 1
ATOM 703 C C . GLN A 1 92 ? -29.775 1.034 27.029 1.00 58.56 92 GLN A C 1
ATOM 705 O O . GLN A 1 92 ? -29.473 0.599 25.918 1.00 58.56 92 GLN A O 1
ATOM 710 N N . PRO A 1 93 ? -29.620 2.340 27.330 1.00 62.66 93 PRO A N 1
ATOM 711 C CA . PRO A 1 93 ? -29.244 3.351 26.338 1.00 62.66 93 PRO A CA 1
ATOM 712 C C . PRO A 1 93 ? -27.735 3.334 26.032 1.00 62.66 93 PRO A C 1
ATOM 714 O O . PRO A 1 93 ? -26.989 4.235 26.419 1.00 62.66 93 PRO A O 1
ATOM 717 N N . THR A 1 94 ? -27.276 2.296 25.333 1.00 77.31 94 THR A N 1
ATOM 718 C CA . THR A 1 94 ? -25.902 2.181 24.834 1.00 77.31 94 THR A CA 1
ATOM 719 C C . THR A 1 94 ? -25.709 2.951 23.528 1.00 77.31 94 THR A C 1
ATOM 721 O O . THR A 1 94 ? -26.519 2.862 22.606 1.00 77.31 94 THR A O 1
ATOM 724 N N . VAL A 1 95 ? -24.609 3.701 23.421 1.00 85.75 95 VAL A N 1
ATOM 725 C CA . VAL A 1 95 ? -24.206 4.361 22.170 1.00 85.75 95 VAL A CA 1
ATOM 726 C C . VAL A 1 95 ? -23.344 3.425 21.321 1.00 85.75 95 VAL A C 1
ATOM 728 O O . VAL A 1 95 ? -22.511 2.687 21.854 1.00 85.75 95 VAL A O 1
ATOM 731 N N . HIS A 1 96 ? -23.552 3.478 20.003 1.00 89.00 96 HIS A N 1
ATOM 732 C CA . HIS A 1 96 ? -23.006 2.549 19.003 1.00 89.00 96 HIS A CA 1
ATOM 733 C C . HIS A 1 96 ? -22.317 3.296 17.842 1.00 89.00 96 HIS A C 1
ATOM 735 O O . HIS A 1 96 ? -22.584 3.060 16.662 1.00 89.00 96 HIS A O 1
ATOM 741 N N . PHE A 1 97 ? -21.469 4.277 18.174 1.00 88.62 97 PHE A N 1
ATOM 742 C CA . PHE A 1 97 ? -20.812 5.152 17.196 1.00 88.62 97 PHE A CA 1
ATOM 743 C C . PHE A 1 97 ? -19.881 4.389 16.242 1.00 88.62 97 PHE A C 1
ATOM 745 O O . PHE A 1 97 ? -19.848 4.692 15.050 1.00 88.62 97 PHE A O 1
ATOM 752 N N . VAL A 1 98 ? -19.136 3.397 16.738 1.00 90.62 98 VAL A N 1
ATOM 753 C CA . VAL A 1 98 ? -18.224 2.563 15.941 1.00 90.62 98 VAL A CA 1
ATOM 754 C C . VAL A 1 98 ? -19.008 1.709 14.949 1.00 90.62 98 VAL A C 1
ATOM 756 O O . VAL A 1 98 ? -18.669 1.674 13.768 1.00 90.62 98 VAL A O 1
ATOM 759 N N . GLU A 1 99 ? -20.076 1.063 15.405 1.00 92.81 99 GLU A N 1
ATOM 760 C CA . GLU A 1 99 ? -20.946 0.208 14.602 1.00 92.81 99 GLU A CA 1
ATOM 761 C C . GLU A 1 99 ? -21.692 1.023 13.542 1.00 92.81 99 GLU A C 1
ATOM 763 O O . GLU A 1 99 ? -21.771 0.595 12.391 1.00 92.81 99 GLU A O 1
ATOM 768 N N . GLN A 1 100 ? -22.160 2.229 13.882 1.00 90.81 100 GLN A N 1
ATOM 769 C CA . GLN A 1 100 ? -22.768 3.156 12.926 1.00 90.81 100 GLN A CA 1
ATOM 770 C C . GLN A 1 100 ? -21.756 3.626 11.869 1.00 90.81 100 GLN A C 1
ATOM 772 O O . GLN A 1 100 ? -22.064 3.598 10.679 1.00 90.81 100 GLN A O 1
ATOM 777 N N . CYS A 1 101 ? -20.530 3.991 12.269 1.00 91.50 101 CYS A N 1
ATOM 778 C CA . CYS A 1 101 ? -19.474 4.363 11.322 1.00 91.50 101 CYS A CA 1
ATOM 779 C C . CYS A 1 101 ? -19.123 3.192 10.388 1.00 91.50 101 CYS A C 1
ATOM 781 O O . CYS A 1 101 ? -19.062 3.364 9.173 1.00 91.50 101 CYS A O 1
ATOM 783 N N . LEU A 1 102 ? -18.928 1.984 10.927 1.00 91.75 102 LEU A N 1
ATOM 784 C CA . LEU A 1 102 ? -18.647 0.784 10.130 1.00 91.75 102 LEU A CA 1
ATOM 785 C C . LEU A 1 102 ? -19.801 0.434 9.180 1.00 91.75 102 LEU A C 1
ATOM 787 O O . LEU A 1 102 ? -19.544 0.116 8.022 1.00 91.75 102 LEU A O 1
ATOM 791 N N . THR A 1 103 ? -21.052 0.553 9.631 1.00 91.88 103 THR A N 1
ATOM 792 C CA . THR A 1 103 ? -22.249 0.356 8.794 1.00 91.88 103 THR A CA 1
ATOM 793 C C . THR A 1 103 ? -22.260 1.345 7.629 1.00 91.88 103 THR A C 1
ATOM 795 O O . THR A 1 103 ? -22.387 0.927 6.478 1.00 91.88 103 THR A O 1
ATOM 798 N N . ASN A 1 104 ? -22.018 2.632 7.901 1.00 91.94 104 ASN A N 1
ATOM 799 C CA . ASN A 1 104 ? -21.901 3.660 6.872 1.00 91.94 104 ASN A CA 1
ATOM 800 C C . ASN A 1 104 ? -20.787 3.324 5.860 1.00 91.94 104 ASN A C 1
ATOM 802 O O . ASN A 1 104 ? -21.050 3.267 4.659 1.00 91.94 104 ASN A O 1
ATOM 806 N N . LEU A 1 105 ? -19.570 3.009 6.320 1.00 91.06 105 LEU A N 1
ATOM 807 C CA . LEU A 1 105 ? -18.439 2.687 5.439 1.00 91.06 105 LEU A CA 1
ATOM 808 C C . LEU A 1 105 ? -18.667 1.432 4.576 1.00 91.06 105 LEU A C 1
ATOM 810 O O . LEU A 1 105 ? -18.192 1.386 3.441 1.00 91.06 105 LEU A O 1
ATOM 814 N N . LEU A 1 106 ? -19.343 0.408 5.106 1.00 90.06 106 LEU A N 1
ATOM 815 C CA . LEU A 1 106 ? -19.516 -0.887 4.435 1.00 90.06 106 LEU A CA 1
ATOM 816 C C . LEU A 1 106 ? -20.768 -0.970 3.550 1.00 90.06 106 LEU A C 1
ATOM 818 O O . LEU A 1 106 ? -20.784 -1.775 2.615 1.00 90.06 106 LEU A O 1
ATOM 822 N N . HIS A 1 107 ? -21.805 -0.175 3.832 1.00 90.50 107 HIS A N 1
ATOM 823 C CA . HIS A 1 107 ? -23.118 -0.304 3.186 1.00 90.50 107 HIS A CA 1
ATOM 824 C C . HIS A 1 107 ? -23.661 0.988 2.558 1.00 90.50 107 HIS A C 1
ATOM 826 O O . HIS A 1 107 ? -24.462 0.899 1.628 1.00 90.50 107 HIS A O 1
ATOM 832 N N . GLU A 1 108 ? -23.231 2.169 3.011 1.00 91.06 108 GLU A N 1
ATOM 833 C CA . GLU A 1 108 ? -23.774 3.461 2.555 1.00 91.06 108 GLU A CA 1
ATOM 834 C C . GLU A 1 108 ? -22.782 4.252 1.687 1.00 91.06 108 GLU A C 1
ATOM 836 O O . GLU A 1 108 ? -23.186 4.890 0.714 1.00 91.06 108 GLU A O 1
ATOM 841 N N . VAL A 1 109 ? -21.481 4.199 1.999 1.00 90.06 109 VAL A N 1
ATOM 842 C CA . VAL A 1 109 ? -20.427 4.874 1.227 1.00 90.06 109 VAL A CA 1
ATOM 843 C C . VAL A 1 109 ? -20.277 4.195 -0.144 1.00 90.06 109 VAL A C 1
ATOM 845 O O . VAL A 1 109 ? -19.860 3.037 -0.222 1.00 90.06 109 VAL A O 1
ATOM 848 N N . PRO A 1 110 ? -20.575 4.888 -1.261 1.00 89.12 110 PRO A N 1
ATOM 849 C CA . PRO A 1 110 ? -20.482 4.285 -2.581 1.00 89.12 110 PRO A CA 1
ATOM 850 C C . PRO A 1 110 ? -19.020 4.093 -2.994 1.00 89.12 110 PRO A C 1
ATOM 852 O O . PRO A 1 110 ? -18.158 4.930 -2.729 1.00 89.12 110 PRO A O 1
ATOM 855 N N . MET A 1 111 ? -18.741 3.021 -3.735 1.00 85.62 111 MET A N 1
ATOM 856 C CA . MET A 1 111 ? -17.405 2.789 -4.284 1.00 85.62 111 MET A CA 1
ATOM 857 C C . MET A 1 111 ? -17.037 3.875 -5.324 1.00 85.62 111 MET A C 1
ATOM 859 O O . MET A 1 111 ? -17.826 4.106 -6.251 1.00 85.62 111 MET A O 1
ATOM 863 N N . PRO A 1 112 ? -15.851 4.520 -5.242 1.00 85.25 112 PRO A N 1
ATOM 864 C CA . PRO A 1 112 ? -15.405 5.490 -6.240 1.00 85.25 112 PRO A CA 1
ATOM 865 C C . PRO A 1 112 ? -15.447 4.944 -7.668 1.00 85.25 112 PRO A C 1
ATOM 867 O O . PRO A 1 112 ? -14.844 3.920 -7.987 1.00 85.25 112 PRO A O 1
ATOM 870 N N . ARG A 1 113 ? -16.145 5.655 -8.558 1.00 80.62 113 ARG A N 1
ATOM 871 C CA . ARG A 1 113 ? -16.238 5.292 -9.978 1.00 80.62 113 ARG A CA 1
ATOM 872 C C . ARG A 1 113 ? -14.967 5.708 -10.717 1.00 80.62 113 ARG A C 1
ATOM 874 O O . ARG A 1 113 ? -14.346 6.721 -10.384 1.00 80.62 113 ARG A O 1
ATOM 881 N N . VAL A 1 114 ? -14.601 4.946 -11.748 1.00 77.50 114 VAL A N 1
ATOM 882 C CA . VAL A 1 114 ? -13.475 5.294 -12.626 1.00 77.50 114 VAL A CA 1
ATOM 883 C C . VAL A 1 114 ? -13.759 6.638 -13.295 1.00 77.50 114 VAL A C 1
ATOM 885 O O . VAL A 1 114 ? -14.778 6.788 -13.966 1.00 77.50 114 VAL A O 1
ATOM 888 N N . GLY A 1 115 ? -12.877 7.617 -13.086 1.00 70.88 115 GLY A N 1
ATOM 889 C CA . GLY A 1 115 ? -13.029 8.969 -13.633 1.00 70.88 115 GLY A CA 1
ATOM 890 C C . GLY A 1 115 ? -13.928 9.922 -12.832 1.00 70.88 115 GLY A C 1
ATOM 891 O O . GLY A 1 115 ? -14.185 11.024 -13.309 1.00 70.88 115 GLY A O 1
ATOM 892 N N .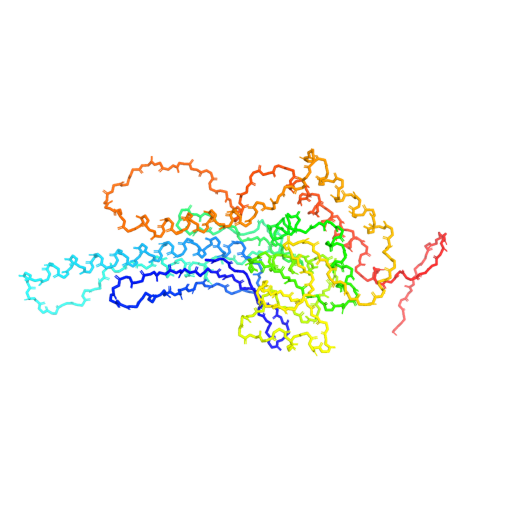 SER A 1 116 ? -14.396 9.553 -11.630 1.00 78.44 116 SER A N 1
ATOM 893 C CA . SER A 1 116 ? -14.981 10.533 -10.694 1.00 78.44 116 SER A CA 1
ATOM 894 C C . SER A 1 116 ? -13.900 11.405 -10.028 1.00 78.44 116 SER A C 1
ATOM 896 O O . SER A 1 116 ? -12.704 11.209 -10.230 1.00 78.44 116 SER A O 1
ATOM 898 N N . ALA A 1 117 ? -14.303 12.348 -9.171 1.00 74.25 117 ALA A N 1
ATOM 899 C CA . ALA A 1 117 ? -13.378 13.086 -8.301 1.00 74.25 117 ALA A CA 1
ATOM 900 C C . ALA A 1 117 ? -12.881 12.270 -7.079 1.00 74.25 117 ALA A C 1
ATOM 902 O O . ALA A 1 117 ? -12.116 12.785 -6.268 1.00 74.25 117 ALA A O 1
ATOM 903 N N . GLY A 1 118 ? -13.312 11.011 -6.939 1.00 82.88 118 GLY A N 1
ATOM 904 C CA . GLY A 1 118 ? -13.289 10.243 -5.689 1.00 82.88 118 GLY A CA 1
ATOM 905 C C . GLY A 1 118 ? -14.687 10.122 -5.076 1.00 82.88 118 GLY A C 1
ATOM 906 O O . GLY A 1 118 ? -15.686 10.316 -5.778 1.00 82.88 118 GLY A O 1
ATOM 907 N N . VAL A 1 119 ? -14.741 9.784 -3.786 1.00 85.69 119 VAL A N 1
ATOM 908 C CA . VAL A 1 119 ? -15.923 9.829 -2.907 1.00 85.69 119 VAL A CA 1
ATOM 909 C C . VAL A 1 119 ? -15.488 10.400 -1.560 1.00 85.69 119 VAL A C 1
ATOM 911 O O . VAL A 1 119 ? -14.427 10.042 -1.055 1.00 85.69 119 VAL A O 1
ATOM 914 N N . LEU A 1 120 ? -16.298 11.291 -0.993 1.00 86.06 120 LEU A N 1
ATOM 915 C CA . LEU A 1 120 ? -16.083 11.868 0.330 1.00 86.06 120 LEU A CA 1
ATOM 916 C C . LEU A 1 120 ? -16.908 11.078 1.354 1.00 86.06 120 LEU A C 1
ATOM 918 O O . LEU A 1 120 ? -18.114 10.927 1.167 1.00 86.06 120 LEU A O 1
ATOM 922 N N . CYS A 1 121 ? -16.278 10.594 2.420 1.00 85.38 121 CYS A N 1
ATOM 923 C CA . CYS A 1 121 ? -16.957 10.058 3.598 1.00 85.38 121 CYS A CA 1
ATOM 924 C C . CYS A 1 121 ? -16.585 10.880 4.840 1.00 85.38 121 CYS A C 1
ATOM 926 O O . CYS A 1 121 ? -15.553 11.552 4.873 1.00 85.38 121 CYS A O 1
ATOM 928 N N . SER A 1 122 ? -17.442 10.861 5.856 1.00 84.75 122 SER A N 1
ATOM 929 C CA . SER A 1 122 ? -17.254 11.600 7.108 1.00 84.75 122 SER A CA 1
ATOM 930 C C . SER A 1 122 ? -17.274 10.642 8.290 1.00 84.75 122 SER A C 1
ATOM 932 O O . SER A 1 122 ? -18.217 9.865 8.426 1.00 84.75 122 SER A O 1
ATOM 934 N N . ILE A 1 123 ? -16.270 10.727 9.160 1.00 83.94 123 ILE A N 1
ATOM 935 C CA . ILE A 1 123 ? -16.218 9.997 10.428 1.00 83.94 123 ILE A CA 1
ATOM 936 C C . ILE A 1 123 ? -16.104 11.012 11.568 1.00 83.94 123 ILE A C 1
ATOM 938 O O . ILE A 1 123 ? -15.089 11.694 11.727 1.00 83.94 123 ILE A O 1
ATOM 942 N N . ALA A 1 124 ? -17.203 11.156 12.316 1.00 78.88 124 ALA A N 1
ATOM 943 C CA . ALA A 1 124 ? -17.476 12.334 13.141 1.00 78.88 124 ALA A CA 1
ATOM 944 C C . ALA A 1 124 ? -17.219 13.638 12.352 1.00 78.88 124 ALA A C 1
ATOM 946 O O . ALA A 1 124 ? -17.766 13.817 11.265 1.00 78.88 124 ALA A O 1
ATOM 947 N N . GLU A 1 125 ? -16.383 14.536 12.873 1.00 75.00 125 GLU A N 1
ATOM 948 C CA . GLU A 1 125 ? -16.083 15.840 12.264 1.00 75.00 125 GLU A CA 1
ATOM 949 C C . GLU A 1 125 ? -15.025 15.773 11.140 1.00 75.00 125 GLU A C 1
ATOM 951 O O . GLU A 1 125 ? -14.774 16.770 10.464 1.00 75.00 125 GLU A O 1
ATOM 956 N N . VAL A 1 126 ? -14.395 14.612 10.912 1.00 78.38 126 VAL A N 1
ATOM 957 C CA . VAL A 1 126 ? -13.299 14.462 9.941 1.00 78.38 126 VAL A CA 1
ATOM 958 C C . VAL A 1 126 ? -13.822 13.970 8.595 1.00 78.38 126 VAL A C 1
ATOM 960 O O . VAL A 1 126 ? -14.406 12.890 8.491 1.00 78.38 126 VAL A O 1
ATOM 963 N N . GLN A 1 127 ? -13.552 14.742 7.542 1.00 82.19 127 GLN A N 1
ATOM 964 C CA . GLN A 1 127 ? -13.807 14.350 6.157 1.00 82.19 127 GLN A CA 1
ATOM 965 C C . GLN A 1 127 ? -12.608 13.597 5.570 1.00 82.19 127 GLN A C 1
ATOM 967 O O . GLN A 1 127 ? -11.469 14.056 5.655 1.00 82.19 127 GLN A O 1
ATOM 972 N N . ILE A 1 128 ? -12.877 12.453 4.944 1.00 83.69 128 ILE A N 1
ATOM 973 C CA . ILE A 1 128 ? -11.889 11.559 4.340 1.00 83.69 128 ILE A CA 1
ATOM 974 C C . ILE A 1 128 ? -12.276 11.325 2.881 1.00 83.69 128 ILE A C 1
ATOM 976 O O . ILE A 1 128 ? -13.423 11.014 2.562 1.00 83.69 128 ILE A O 1
ATOM 980 N N . THR A 1 129 ? -11.306 11.452 1.977 1.00 83.19 129 THR A N 1
ATOM 981 C CA . THR A 1 129 ? -11.521 11.210 0.546 1.00 83.19 129 THR A CA 1
ATOM 982 C C . THR A 1 129 ? -11.028 9.817 0.172 1.00 83.19 129 THR A C 1
ATOM 984 O O . THR A 1 129 ? -9.837 9.522 0.289 1.00 83.19 129 THR A O 1
ATOM 987 N N . LEU A 1 130 ? -11.924 8.976 -0.343 1.00 84.50 130 LEU A N 1
ATOM 988 C CA . LEU A 1 130 ? -11.571 7.775 -1.096 1.00 84.50 130 LEU A CA 1
ATOM 989 C C . LEU A 1 130 ? -11.228 8.204 -2.538 1.00 84.50 130 LEU A C 1
ATOM 991 O O . LEU A 1 130 ? -12.104 8.733 -3.233 1.00 84.50 130 LEU A O 1
ATOM 995 N N . PRO A 1 131 ? -9.979 8.043 -3.013 1.00 80.06 131 PRO A N 1
ATOM 996 C CA . PRO A 1 131 ? -9.573 8.547 -4.323 1.00 80.06 131 PRO A CA 1
ATOM 997 C C . PRO A 1 131 ? -10.262 7.799 -5.474 1.00 80.06 131 PRO A C 1
ATOM 999 O O . PRO A 1 131 ? -10.679 6.648 -5.347 1.00 80.06 131 PRO A O 1
ATOM 1002 N N . THR A 1 132 ? -10.372 8.457 -6.633 1.00 78.69 132 THR A N 1
ATOM 1003 C CA . THR A 1 132 ? -10.957 7.838 -7.832 1.00 78.69 132 THR A CA 1
ATOM 1004 C C . THR A 1 132 ? -10.188 6.590 -8.264 1.00 78.69 132 THR A C 1
ATOM 1006 O O . THR A 1 132 ? -8.953 6.551 -8.241 1.00 78.69 132 THR A O 1
ATOM 1009 N N . LEU A 1 133 ? -10.926 5.570 -8.707 1.00 70.94 133 LEU A N 1
ATOM 1010 C CA . LEU A 1 133 ? -10.319 4.422 -9.358 1.00 70.94 133 LEU A CA 1
ATOM 1011 C C . LEU A 1 133 ? -9.715 4.835 -10.707 1.00 70.94 133 LEU A C 1
ATOM 1013 O O . LEU A 1 133 ? -10.302 5.568 -11.501 1.00 70.94 133 LEU A O 1
ATOM 1017 N N . SER A 1 134 ? -8.517 4.328 -10.969 1.00 65.19 134 SER A N 1
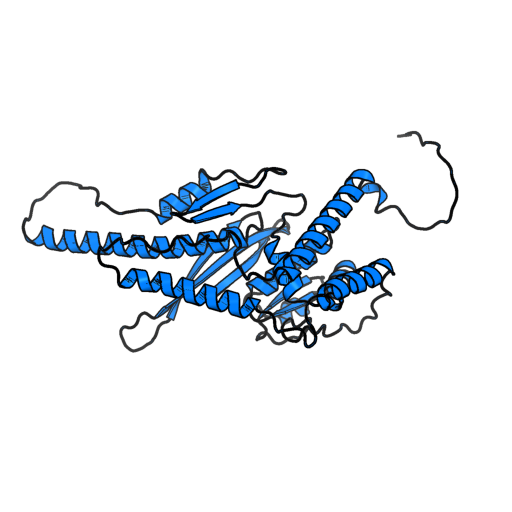ATOM 1018 C CA . SER A 1 134 ? -7.737 4.552 -12.184 1.00 65.19 134 SER A CA 1
ATOM 1019 C C . SER A 1 134 ? -7.153 3.209 -12.625 1.00 65.19 134 SER A C 1
ATOM 1021 O O . SER A 1 134 ? -6.998 2.312 -11.800 1.00 65.19 134 SER A O 1
ATOM 1023 N N . ILE A 1 135 ? -6.809 3.073 -13.911 1.00 53.09 135 ILE A N 1
ATOM 1024 C CA . ILE A 1 135 ? -6.302 1.821 -14.517 1.00 53.09 135 ILE A CA 1
ATOM 1025 C C . ILE A 1 135 ? -5.056 1.275 -13.787 1.00 53.09 135 ILE A C 1
ATOM 1027 O O . ILE A 1 135 ? -4.856 0.067 -13.743 1.00 53.09 135 ILE A O 1
ATOM 1031 N N . ALA A 1 136 ? -4.287 2.142 -13.121 1.00 56.53 136 ALA A N 1
ATOM 1032 C CA . ALA A 1 136 ? -3.593 1.755 -11.892 1.00 56.53 136 ALA A CA 1
ATOM 1033 C C . ALA A 1 136 ? -4.052 2.695 -10.759 1.00 56.53 136 ALA A C 1
ATOM 1035 O O . ALA A 1 136 ? -3.876 3.916 -10.909 1.00 56.53 136 ALA A O 1
ATOM 1036 N N . PRO A 1 137 ? -4.688 2.193 -9.682 1.00 59.69 137 PRO A N 1
ATOM 1037 C CA . PRO A 1 137 ? -5.158 3.020 -8.574 1.00 59.69 137 PRO A CA 1
ATOM 1038 C C . PRO A 1 137 ? -3.958 3.619 -7.843 1.00 59.69 137 PRO A C 1
ATOM 1040 O O . PRO A 1 137 ? -2.984 2.922 -7.561 1.00 59.69 137 PRO A O 1
ATOM 1043 N N . LEU A 1 138 ? -4.019 4.924 -7.593 1.00 66.00 138 LEU A N 1
ATOM 1044 C CA . LEU A 1 138 ? -2.860 5.726 -7.220 1.00 66.00 138 LEU A CA 1
ATOM 1045 C C . LEU A 1 138 ? -3.077 6.352 -5.841 1.00 66.00 138 LEU A C 1
ATOM 1047 O O . LEU A 1 138 ? -3.855 7.299 -5.709 1.00 66.00 138 LEU A O 1
ATOM 1051 N N . ASP A 1 139 ? -2.341 5.858 -4.848 1.00 74.31 139 ASP A N 1
ATOM 1052 C CA . ASP A 1 139 ? -2.080 6.608 -3.623 1.00 74.31 139 ASP A CA 1
ATOM 1053 C C . ASP A 1 139 ? -0.919 7.579 -3.908 1.00 74.31 139 ASP A C 1
ATOM 1055 O O . ASP A 1 139 ? 0.244 7.189 -4.038 1.00 74.31 139 ASP A O 1
ATOM 1059 N N . TRP A 1 140 ? -1.260 8.854 -4.114 1.00 75.50 140 TRP A N 1
ATOM 1060 C CA . TRP A 1 140 ? -0.287 9.886 -4.485 1.00 75.50 140 TRP A CA 1
ATOM 1061 C C . TRP A 1 140 ? 0.616 10.293 -3.320 1.00 75.50 140 TRP A C 1
ATOM 1063 O O . TRP A 1 140 ? 1.707 10.801 -3.569 1.00 75.50 140 TRP A O 1
ATOM 1073 N N . GLU A 1 141 ? 0.202 10.036 -2.078 1.00 78.00 141 GLU A N 1
ATOM 1074 C CA . GLU A 1 141 ? 1.059 10.241 -0.915 1.00 78.00 141 GLU A CA 1
ATOM 1075 C C . GLU A 1 141 ? 2.122 9.146 -0.820 1.00 78.00 141 GLU A C 1
ATOM 1077 O O . GLU A 1 141 ? 3.271 9.461 -0.552 1.00 78.00 141 GLU A O 1
ATOM 1082 N N . PHE A 1 142 ? 1.808 7.884 -1.127 1.00 84.38 142 PHE A N 1
ATOM 1083 C CA . PHE A 1 142 ? 2.819 6.812 -1.141 1.00 84.38 142 PHE A CA 1
ATOM 1084 C C . PHE A 1 142 ? 3.912 7.057 -2.199 1.00 84.38 142 PHE A C 1
ATOM 1086 O O . PHE A 1 142 ? 5.097 6.802 -1.959 1.00 84.38 142 PHE A O 1
ATOM 1093 N N . VAL A 1 143 ? 3.531 7.628 -3.345 1.00 81.38 143 VAL A N 1
ATOM 1094 C CA . VAL A 1 143 ? 4.486 8.112 -4.352 1.00 81.38 143 VAL A CA 1
ATOM 1095 C C . VAL A 1 143 ? 5.296 9.296 -3.820 1.00 81.38 143 VAL A C 1
ATOM 1097 O O . VAL A 1 143 ? 6.517 9.306 -3.968 1.00 81.38 143 VAL A O 1
ATOM 1100 N N . GLU A 1 144 ? 4.654 10.268 -3.164 1.00 78.44 144 GLU A N 1
ATOM 1101 C CA . GLU A 1 144 ? 5.356 11.387 -2.527 1.00 78.44 144 GLU A CA 1
ATOM 1102 C C . GLU A 1 144 ? 6.359 10.899 -1.471 1.00 78.44 144 GLU A C 1
ATOM 1104 O O . GLU A 1 144 ? 7.509 11.326 -1.502 1.00 78.44 144 GLU A O 1
ATOM 1109 N N . TYR A 1 145 ? 5.984 9.954 -0.604 1.00 83.25 145 TYR A N 1
ATOM 1110 C CA . TYR A 1 145 ? 6.880 9.379 0.401 1.00 83.25 145 TYR A CA 1
ATOM 1111 C C . TYR A 1 145 ? 8.088 8.705 -0.262 1.00 83.25 145 TYR A C 1
ATOM 1113 O O . TYR A 1 145 ? 9.214 8.904 0.179 1.00 83.25 145 TYR A O 1
ATOM 1121 N N . THR A 1 146 ? 7.882 7.977 -1.364 1.00 85.31 146 THR A N 1
ATOM 1122 C CA . THR A 1 146 ? 8.972 7.331 -2.116 1.00 85.31 146 THR A CA 1
ATOM 1123 C C . THR A 1 146 ? 9.981 8.355 -2.647 1.00 85.31 146 THR A C 1
ATOM 1125 O O . THR A 1 146 ? 11.173 8.220 -2.381 1.00 85.31 146 THR A O 1
ATOM 1128 N N . PHE A 1 147 ? 9.520 9.436 -3.289 1.00 81.06 147 PHE A N 1
ATOM 1129 C CA . PHE A 1 147 ? 10.382 10.547 -3.740 1.00 81.06 147 PHE A CA 1
ATOM 1130 C C . PHE A 1 147 ? 10.985 11.390 -2.596 1.00 81.06 147 PHE A C 1
ATOM 1132 O O . PHE A 1 147 ? 11.795 12.281 -2.846 1.00 81.06 147 PHE A O 1
ATOM 1139 N N . GLN A 1 148 ? 10.592 11.150 -1.343 1.00 77.06 148 GLN A N 1
ATOM 1140 C CA . GLN A 1 148 ? 11.194 11.758 -0.152 1.00 77.06 148 GLN A CA 1
ATOM 1141 C C . GLN A 1 148 ? 12.181 10.832 0.584 1.00 77.06 148 GLN A C 1
ATOM 1143 O O . GLN A 1 148 ? 12.831 11.303 1.520 1.00 77.06 148 GLN A O 1
ATOM 1148 N N . LEU A 1 149 ? 12.272 9.556 0.188 1.00 81.31 149 LEU A N 1
ATOM 1149 C CA . LEU A 1 149 ? 13.028 8.496 0.872 1.00 81.31 149 LEU A CA 1
ATOM 1150 C C . LEU A 1 149 ? 14.075 7.802 -0.014 1.00 81.31 149 LEU A C 1
ATOM 1152 O O . LEU A 1 149 ? 14.995 7.195 0.521 1.00 81.31 149 LEU A O 1
ATOM 1156 N N . VAL A 1 150 ? 13.931 7.856 -1.341 1.00 82.81 150 VAL A N 1
ATOM 1157 C CA . VAL A 1 150 ? 14.807 7.169 -2.302 1.00 82.81 150 VAL A CA 1
ATOM 1158 C C . VAL A 1 150 ? 15.317 8.177 -3.331 1.00 82.81 150 VAL A C 1
ATOM 1160 O O . VAL A 1 150 ? 14.517 8.848 -3.985 1.00 82.81 150 VAL A O 1
ATOM 1163 N N . GLU A 1 151 ? 16.639 8.279 -3.491 1.00 82.19 151 GLU A N 1
ATOM 1164 C CA . GLU A 1 151 ? 17.252 9.113 -4.542 1.00 82.19 151 GLU A CA 1
ATOM 1165 C C . GLU A 1 151 ? 16.861 8.636 -5.957 1.00 82.19 151 GLU A C 1
ATOM 1167 O O . GLU A 1 151 ? 16.682 7.429 -6.170 1.00 82.19 151 GLU A O 1
ATOM 1172 N N . PRO A 1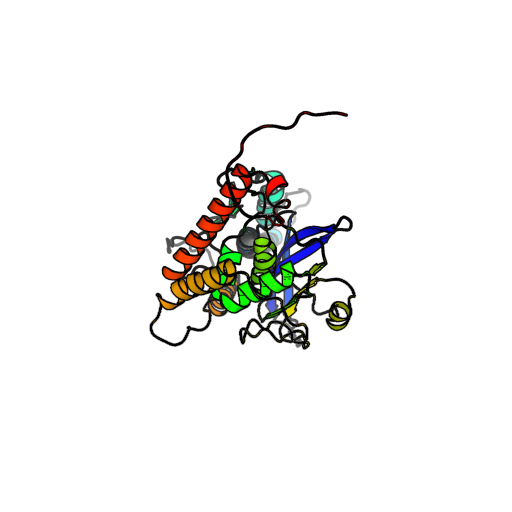 152 ? 16.750 9.542 -6.949 1.00 80.56 152 PRO A N 1
ATOM 1173 C CA . PRO A 1 152 ? 16.352 9.209 -8.319 1.00 80.56 152 PRO A CA 1
ATOM 1174 C C . PRO A 1 152 ? 17.182 8.100 -8.965 1.00 80.56 152 PRO A C 1
ATOM 1176 O O . PRO A 1 152 ? 16.634 7.238 -9.650 1.00 80.56 152 PRO A O 1
ATOM 1179 N N . GLU A 1 153 ? 18.487 8.103 -8.716 1.00 80.75 153 GLU A N 1
ATOM 1180 C CA . GLU A 1 153 ? 19.469 7.134 -9.188 1.00 80.75 153 GLU A CA 1
ATOM 1181 C C . GLU A 1 153 ? 19.089 5.715 -8.729 1.00 80.75 153 GLU A C 1
ATOM 1183 O O . GLU A 1 153 ? 18.976 4.793 -9.542 1.00 80.75 153 GLU A O 1
ATOM 1188 N N . ASN A 1 154 ? 18.796 5.554 -7.434 1.00 85.00 154 ASN A N 1
ATOM 1189 C CA . ASN A 1 154 ? 18.363 4.284 -6.854 1.00 85.00 154 ASN A CA 1
ATOM 1190 C C . ASN A 1 154 ? 16.931 3.920 -7.256 1.00 85.00 154 ASN A C 1
ATOM 1192 O O . ASN A 1 154 ? 16.659 2.748 -7.510 1.00 85.00 154 ASN A O 1
ATOM 1196 N N . LEU A 1 155 ? 16.017 4.888 -7.370 1.00 86.00 155 LEU A N 1
ATOM 1197 C CA . LEU A 1 155 ? 14.645 4.630 -7.816 1.00 86.00 155 LEU A CA 1
ATOM 1198 C C . LEU A 1 155 ? 14.622 4.093 -9.257 1.00 86.00 155 LEU A C 1
ATOM 1200 O O . LEU A 1 155 ? 13.925 3.117 -9.542 1.00 86.00 155 LEU A O 1
ATOM 1204 N N . VAL A 1 156 ? 15.427 4.671 -10.153 1.00 85.69 156 VAL A N 1
ATOM 1205 C CA . VAL A 1 156 ? 15.591 4.184 -11.531 1.00 85.69 156 VAL A CA 1
ATOM 1206 C C . VAL A 1 156 ? 16.308 2.832 -11.558 1.00 85.69 156 VAL A C 1
ATOM 1208 O O . VAL A 1 156 ? 15.892 1.957 -12.316 1.00 85.69 156 VAL A O 1
ATOM 1211 N N . ALA A 1 157 ? 17.309 2.599 -10.703 1.00 84.38 157 ALA A N 1
ATOM 1212 C CA . ALA A 1 157 ? 17.948 1.286 -10.579 1.00 84.38 157 ALA A CA 1
ATOM 1213 C C . ALA A 1 157 ? 16.977 0.194 -10.081 1.00 84.38 157 ALA A C 1
ATOM 1215 O O . ALA A 1 157 ? 16.989 -0.919 -10.607 1.00 84.38 157 ALA A O 1
ATOM 1216 N N . LEU A 1 158 ? 16.097 0.503 -9.124 1.00 88.75 158 LEU A N 1
ATOM 1217 C CA . LEU A 1 158 ? 15.066 -0.410 -8.612 1.00 88.75 158 LEU A CA 1
ATOM 1218 C C . LEU A 1 158 ? 14.009 -0.729 -9.679 1.00 88.75 158 LEU A C 1
ATOM 1220 O O . LEU A 1 158 ? 13.673 -1.897 -9.878 1.00 88.75 158 LEU A O 1
ATOM 1224 N N . VAL A 1 159 ? 13.538 0.275 -10.427 1.00 88.44 159 VAL A N 1
ATOM 1225 C CA . VAL A 1 159 ? 12.647 0.055 -11.583 1.00 88.44 159 VAL A CA 1
ATOM 1226 C C . VAL A 1 159 ? 13.347 -0.763 -12.671 1.00 88.44 159 VAL A C 1
ATOM 1228 O O . VAL A 1 159 ? 12.735 -1.662 -13.238 1.00 88.44 159 VAL A O 1
ATOM 1231 N N . HIS A 1 160 ? 14.634 -0.525 -12.934 1.00 84.69 160 HIS A N 1
ATOM 1232 C CA . HIS A 1 160 ? 15.411 -1.306 -13.897 1.00 84.69 160 HIS A CA 1
ATOM 1233 C C . HIS A 1 160 ? 15.592 -2.767 -13.455 1.00 84.69 160 HIS A C 1
ATOM 1235 O O . HIS A 1 160 ? 15.429 -3.672 -14.269 1.00 84.69 160 HIS A O 1
ATOM 1241 N N . HIS A 1 161 ? 15.849 -3.022 -12.168 1.00 87.50 161 HIS A N 1
ATOM 1242 C CA . HIS A 1 161 ? 15.861 -4.380 -11.623 1.00 87.50 161 HIS A CA 1
ATOM 1243 C C . HIS A 1 161 ? 14.502 -5.076 -11.789 1.00 87.50 161 HIS A C 1
ATOM 1245 O O . HIS A 1 161 ? 14.481 -6.240 -12.187 1.00 87.50 161 HIS A O 1
ATOM 1251 N N . ALA A 1 162 ? 13.390 -4.368 -11.563 1.00 89.56 162 ALA A N 1
ATOM 1252 C CA . ALA A 1 162 ? 12.042 -4.910 -11.728 1.00 89.56 162 ALA A CA 1
ATOM 1253 C C . ALA A 1 162 ? 11.664 -5.147 -13.208 1.00 89.56 162 ALA A C 1
ATOM 1255 O O . ALA A 1 162 ? 11.051 -6.159 -13.527 1.00 89.56 162 ALA A O 1
ATOM 1256 N N . LEU A 1 163 ? 12.093 -4.283 -14.136 1.00 87.38 163 LEU A N 1
ATOM 1257 C CA . LEU A 1 163 ? 11.941 -4.491 -15.588 1.00 87.38 163 LEU A CA 1
ATOM 1258 C C . LEU A 1 163 ? 12.764 -5.675 -16.131 1.00 87.38 163 LEU A C 1
ATOM 1260 O O . LEU A 1 163 ? 12.522 -6.127 -17.246 1.00 87.38 163 LEU A O 1
ATOM 1264 N N . LEU A 1 164 ? 13.738 -6.156 -15.356 1.00 87.19 164 LEU A N 1
ATOM 1265 C CA . LEU A 1 164 ? 14.545 -7.345 -15.637 1.00 87.19 164 LEU A CA 1
ATOM 1266 C C . LEU A 1 164 ? 14.123 -8.557 -14.789 1.00 87.19 164 LEU A C 1
ATOM 1268 O O . LEU A 1 164 ? 14.862 -9.536 -14.736 1.00 87.19 164 LEU A O 1
ATOM 1272 N N . GLU A 1 165 ? 12.980 -8.476 -14.100 1.00 88.88 165 GLU A N 1
ATOM 1273 C CA . GLU A 1 165 ? 12.435 -9.540 -13.246 1.00 88.88 165 GLU A CA 1
ATOM 1274 C C . GLU A 1 165 ? 13.439 -10.057 -12.191 1.00 88.88 165 GLU A C 1
ATOM 1276 O O . GLU A 1 165 ? 13.462 -11.231 -11.837 1.00 88.88 165 GLU A O 1
ATOM 1281 N N . HIS A 1 166 ? 14.286 -9.175 -11.650 1.00 87.88 166 HIS A N 1
ATOM 1282 C CA . HIS A 1 166 ? 15.150 -9.519 -10.520 1.00 87.88 166 HIS A CA 1
ATOM 1283 C C . HIS A 1 166 ? 14.375 -9.518 -9.198 1.00 87.88 166 HIS A C 1
ATOM 1285 O O . HIS A 1 166 ? 13.513 -8.668 -8.976 1.00 87.88 166 HIS A O 1
ATOM 1291 N N . SER A 1 167 ? 14.766 -10.391 -8.267 1.00 88.56 167 SER A N 1
ATOM 1292 C CA . SER A 1 167 ? 14.296 -10.326 -6.882 1.00 88.56 167 SER A CA 1
ATOM 1293 C C . SER A 1 167 ? 14.821 -9.077 -6.164 1.00 88.56 167 SER A C 1
ATOM 1295 O O . SER A 1 167 ? 16.033 -8.873 -6.043 1.00 88.56 167 SER A O 1
ATOM 1297 N N . ILE A 1 168 ? 13.899 -8.254 -5.670 1.00 89.94 168 ILE A N 1
ATOM 1298 C CA . ILE A 1 168 ? 14.140 -7.016 -4.929 1.00 89.94 168 ILE A CA 1
ATOM 1299 C C . ILE A 1 168 ? 13.630 -7.200 -3.499 1.00 89.94 168 ILE A C 1
ATOM 1301 O O . ILE A 1 168 ? 12.435 -7.385 -3.265 1.00 89.94 168 ILE A O 1
ATOM 1305 N N . LEU A 1 169 ? 14.546 -7.077 -2.541 1.00 90.00 169 LEU A N 1
ATOM 1306 C CA . LEU A 1 169 ? 14.227 -6.842 -1.137 1.00 90.00 169 LEU A CA 1
ATOM 1307 C C . LEU A 1 169 ? 14.391 -5.345 -0.834 1.00 90.00 169 LEU A C 1
ATOM 1309 O O . LEU A 1 169 ? 15.268 -4.699 -1.408 1.00 90.00 169 LEU A O 1
ATOM 1313 N N . ILE A 1 170 ? 13.535 -4.815 0.039 1.00 90.94 170 ILE A N 1
ATOM 1314 C CA . ILE A 1 170 ? 13.524 -3.425 0.509 1.00 90.94 170 ILE A CA 1
ATOM 1315 C C . ILE A 1 170 ? 13.564 -3.455 2.041 1.00 90.94 170 ILE A C 1
ATOM 1317 O O . ILE A 1 170 ? 12.665 -4.017 2.669 1.00 90.94 170 ILE A O 1
ATOM 1321 N N . LEU A 1 171 ? 14.583 -2.854 2.651 1.00 86.88 171 LEU A N 1
ATOM 1322 C CA . LEU A 1 171 ? 14.753 -2.816 4.107 1.00 86.88 171 LEU A CA 1
ATOM 1323 C C . LEU A 1 171 ? 14.486 -1.418 4.668 1.00 86.88 171 LEU A C 1
ATOM 1325 O O . LEU A 1 171 ? 14.946 -0.427 4.107 1.00 86.88 171 LEU A O 1
ATOM 1329 N N . GLY A 1 172 ? 13.777 -1.331 5.797 1.00 84.88 172 GLY A N 1
ATOM 1330 C CA . GLY A 1 172 ? 13.494 -0.055 6.467 1.00 84.88 172 GLY A CA 1
ATOM 1331 C C . GLY A 1 172 ? 12.980 -0.198 7.904 1.00 84.88 172 GLY A C 1
ATOM 1332 O O . GLY A 1 172 ? 12.842 -1.305 8.421 1.00 84.88 172 GLY A O 1
ATOM 1333 N N . THR A 1 173 ? 12.697 0.932 8.561 1.00 83.88 173 THR A N 1
ATOM 1334 C CA . THR A 1 173 ? 12.225 0.990 9.963 1.00 83.88 173 THR A CA 1
ATOM 1335 C C . THR A 1 173 ? 10.703 0.995 10.111 1.00 83.88 173 THR A C 1
ATOM 1337 O O . THR A 1 173 ? 10.172 0.476 11.087 1.00 83.88 173 THR A O 1
ATOM 1340 N N . ASP A 1 174 ? 9.977 1.575 9.152 1.00 86.81 174 ASP A N 1
ATOM 1341 C CA . ASP A 1 174 ? 8.528 1.762 9.241 1.00 86.81 174 ASP A CA 1
ATOM 1342 C C . ASP A 1 174 ? 7.836 1.079 8.049 1.00 86.81 174 ASP A C 1
ATOM 1344 O O . ASP A 1 174 ? 7.918 1.536 6.908 1.00 86.81 174 ASP A O 1
ATOM 1348 N N . ASN A 1 175 ? 7.103 -0.005 8.333 1.00 88.81 175 ASN A N 1
ATOM 1349 C CA . ASN A 1 175 ? 6.366 -0.851 7.375 1.00 88.81 175 ASN A CA 1
ATOM 1350 C C . ASN A 1 175 ? 5.521 -0.075 6.348 1.00 88.81 175 ASN A C 1
ATOM 1352 O O . ASN A 1 175 ? 5.362 -0.498 5.199 1.00 88.81 175 ASN A O 1
ATOM 1356 N N . LEU A 1 176 ? 4.979 1.077 6.757 1.00 90.94 176 LEU A N 1
ATOM 1357 C CA . LEU A 1 176 ? 4.231 1.978 5.887 1.00 90.94 176 LEU A CA 1
ATOM 1358 C C . LEU A 1 176 ? 5.083 2.494 4.717 1.00 90.94 176 LEU A C 1
ATOM 1360 O O . LEU A 1 176 ? 4.628 2.482 3.575 1.00 90.94 176 LEU A O 1
ATOM 1364 N N . PHE A 1 177 ? 6.317 2.922 4.988 1.00 90.62 177 PHE A N 1
ATOM 1365 C CA . PHE A 1 177 ? 7.220 3.466 3.976 1.00 90.62 177 PHE A CA 1
ATOM 1366 C C . PHE A 1 177 ? 7.827 2.382 3.093 1.00 90.62 177 PHE A C 1
ATOM 1368 O O . PHE A 1 177 ? 7.929 2.578 1.886 1.00 90.62 177 PHE A O 1
ATOM 1375 N N . ILE A 1 178 ? 8.132 1.215 3.662 1.00 92.19 178 ILE A N 1
ATOM 1376 C CA . ILE A 1 178 ? 8.539 0.033 2.892 1.00 92.19 178 ILE A CA 1
ATOM 1377 C C . ILE A 1 178 ? 7.441 -0.319 1.867 1.00 92.19 178 ILE A C 1
ATOM 1379 O O . ILE A 1 178 ? 7.718 -0.486 0.677 1.00 92.19 178 ILE A O 1
ATOM 1383 N N . THR A 1 179 ? 6.169 -0.306 2.291 1.00 92.94 179 THR A N 1
ATOM 1384 C CA . THR A 1 179 ? 5.024 -0.499 1.385 1.00 92.94 179 THR A CA 1
ATOM 1385 C C . THR A 1 179 ? 4.883 0.630 0.366 1.00 92.94 179 THR A C 1
ATOM 1387 O O . THR A 1 179 ? 4.571 0.358 -0.795 1.00 92.94 179 THR A O 1
ATOM 1390 N N . ALA A 1 180 ? 5.121 1.885 0.755 1.00 91.12 180 ALA A N 1
ATOM 1391 C CA . ALA A 1 180 ? 5.075 3.027 -0.156 1.00 91.12 180 ALA A CA 1
ATOM 1392 C C . ALA A 1 180 ? 6.091 2.885 -1.302 1.00 91.12 180 ALA A C 1
ATOM 1394 O O . ALA A 1 180 ? 5.703 2.990 -2.467 1.00 91.12 180 ALA A O 1
ATOM 1395 N N . VAL A 1 181 ? 7.342 2.524 -0.992 1.00 91.62 181 VAL A N 1
ATOM 1396 C CA . VAL A 1 181 ? 8.390 2.266 -1.993 1.00 91.62 181 VAL A CA 1
ATOM 1397 C C . VAL A 1 181 ? 8.029 1.060 -2.865 1.00 91.62 181 VAL A C 1
ATOM 1399 O O . VAL A 1 181 ? 7.983 1.183 -4.090 1.00 91.62 181 VAL A O 1
ATOM 1402 N N . ALA A 1 182 ? 7.679 -0.085 -2.266 1.00 93.06 182 ALA A N 1
ATOM 1403 C CA . ALA A 1 182 ? 7.331 -1.307 -3.001 1.00 93.06 182 ALA A CA 1
ATOM 1404 C C . ALA A 1 182 ? 6.147 -1.107 -3.969 1.00 93.06 182 ALA A C 1
ATOM 1406 O O . ALA A 1 182 ? 6.180 -1.542 -5.123 1.00 93.06 182 ALA A O 1
ATOM 1407 N N . THR A 1 183 ? 5.092 -0.418 -3.521 1.00 91.00 183 THR A N 1
ATOM 1408 C CA . THR A 1 183 ? 3.918 -0.129 -4.360 1.00 91.00 183 THR A CA 1
ATOM 1409 C C . THR A 1 183 ? 4.200 0.932 -5.424 1.00 91.00 183 THR A C 1
ATOM 1411 O O . THR A 1 183 ? 3.652 0.822 -6.522 1.00 91.00 183 THR A O 1
ATOM 1414 N N . THR A 1 184 ? 5.090 1.893 -5.159 1.00 89.62 184 THR A N 1
ATOM 1415 C CA . THR A 1 184 ? 5.521 2.900 -6.142 1.00 89.62 184 THR A CA 1
ATOM 1416 C C . THR A 1 184 ? 6.404 2.296 -7.235 1.00 89.62 184 THR A C 1
ATOM 1418 O O . THR A 1 184 ? 6.193 2.604 -8.406 1.00 89.62 184 THR A O 1
ATOM 1421 N N . ILE A 1 185 ? 7.308 1.363 -6.910 1.00 90.06 185 ILE A N 1
ATOM 1422 C CA . ILE A 1 185 ? 8.061 0.589 -7.918 1.00 90.06 185 ILE A CA 1
ATOM 1423 C C . ILE A 1 185 ? 7.089 -0.198 -8.807 1.00 90.06 185 ILE A C 1
ATOM 1425 O O . ILE A 1 185 ? 7.153 -0.096 -10.030 1.00 90.06 185 ILE A O 1
ATOM 1429 N N . ARG A 1 186 ? 6.117 -0.910 -8.214 1.00 88.44 186 ARG A N 1
ATOM 1430 C CA . ARG A 1 186 ? 5.101 -1.654 -8.982 1.00 88.44 186 ARG A CA 1
ATOM 1431 C C . ARG A 1 186 ? 4.233 -0.745 -9.867 1.00 88.44 186 ARG A C 1
ATOM 1433 O O . ARG A 1 186 ? 3.836 -1.150 -10.954 1.00 88.44 186 ARG A O 1
ATOM 1440 N N . LEU A 1 187 ? 3.942 0.479 -9.423 1.00 85.06 187 LEU A N 1
ATOM 1441 C CA . LEU A 1 187 ? 3.241 1.503 -10.207 1.00 85.06 187 LEU A CA 1
ATOM 1442 C C . LEU A 1 187 ? 4.085 2.013 -11.390 1.00 85.06 187 LEU A C 1
ATOM 1444 O O . LEU A 1 187 ? 3.534 2.250 -12.465 1.00 85.06 187 LEU A O 1
ATOM 1448 N N . LEU A 1 188 ? 5.394 2.195 -11.189 1.00 85.62 188 LEU A N 1
ATOM 1449 C CA . LEU A 1 188 ? 6.345 2.699 -12.188 1.00 85.62 188 LEU A CA 1
ATOM 1450 C C . LEU A 1 188 ? 6.544 1.745 -13.379 1.00 85.62 188 LEU A C 1
ATOM 1452 O O . LEU A 1 188 ? 6.944 2.200 -14.446 1.00 85.62 188 LEU A O 1
ATOM 1456 N N . LEU A 1 189 ? 6.210 0.458 -13.229 1.00 85.19 189 LEU A N 1
ATOM 1457 C CA . LEU A 1 189 ? 6.213 -0.527 -14.320 1.00 85.19 189 LEU A CA 1
ATOM 1458 C C . LEU A 1 189 ? 5.092 -0.313 -15.356 1.00 85.19 189 LEU A C 1
ATOM 1460 O O . LEU A 1 189 ? 5.190 -0.826 -16.471 1.00 85.19 189 LEU A O 1
ATOM 1464 N N . ALA A 1 190 ? 4.025 0.424 -15.017 1.00 77.75 190 ALA A N 1
ATOM 1465 C CA . ALA A 1 190 ? 2.856 0.579 -15.884 1.00 77.75 190 ALA A CA 1
ATOM 1466 C C . ALA A 1 190 ? 3.253 1.088 -17.290 1.00 77.75 190 ALA A C 1
ATOM 1468 O O . ALA A 1 190 ? 3.966 2.086 -17.383 1.00 77.75 190 ALA A O 1
ATOM 1469 N N . PRO A 1 191 ? 2.771 0.473 -18.391 1.00 75.06 191 PRO A N 1
ATOM 1470 C CA . PRO A 1 191 ? 1.612 -0.417 -18.481 1.00 75.06 191 PRO A CA 1
ATOM 1471 C C . PRO A 1 191 ? 1.909 -1.901 -18.221 1.00 75.06 191 PRO A C 1
ATOM 1473 O O . PRO A 1 191 ? 0.969 -2.693 -18.254 1.00 75.06 191 PRO A O 1
ATOM 1476 N N . LEU A 1 192 ? 3.168 -2.280 -17.980 1.00 83.19 192 LEU A N 1
ATOM 1477 C CA . LEU A 1 192 ? 3.507 -3.626 -17.521 1.00 83.19 192 LEU A CA 1
ATOM 1478 C C . LEU A 1 192 ? 2.983 -3.832 -16.093 1.00 83.19 192 LEU A C 1
ATOM 1480 O O . LEU A 1 192 ? 2.714 -2.873 -15.363 1.00 83.19 192 LEU A O 1
ATOM 1484 N N . GLN A 1 193 ? 2.820 -5.092 -15.705 1.00 84.38 193 GLN A N 1
ATOM 1485 C CA . GLN A 1 193 ? 2.400 -5.486 -14.364 1.00 84.38 193 GLN A CA 1
ATOM 1486 C C . GLN A 1 193 ? 3.459 -6.413 -13.766 1.00 84.38 193 GLN A C 1
ATOM 1488 O O . GLN A 1 193 ? 4.222 -7.048 -14.489 1.00 84.38 193 GLN A O 1
ATOM 1493 N N . TRP A 1 194 ? 3.552 -6.423 -12.438 1.00 89.44 194 TRP A N 1
ATOM 1494 C CA . TRP A 1 194 ? 4.400 -7.369 -11.722 1.00 89.44 194 TRP A CA 1
ATOM 1495 C C . TRP A 1 194 ? 3.551 -8.586 -11.370 1.00 89.44 194 TRP A C 1
ATOM 1497 O O . TRP A 1 194 ? 2.784 -8.537 -10.406 1.00 89.44 194 TRP A O 1
ATOM 1507 N N . ASP A 1 195 ? 3.684 -9.636 -12.176 1.00 87.06 195 ASP A N 1
ATOM 1508 C CA . ASP A 1 195 ? 2.895 -10.870 -12.057 1.00 87.06 195 ASP A CA 1
ATOM 1509 C C . ASP A 1 195 ? 3.542 -11.901 -11.105 1.00 87.06 195 ASP A C 1
ATOM 1511 O O . ASP A 1 195 ? 2.939 -12.921 -10.773 1.00 87.06 195 ASP A O 1
ATOM 1515 N N . HIS A 1 196 ? 4.762 -11.619 -10.633 1.00 90.00 196 HIS A N 1
ATOM 1516 C CA . HIS A 1 196 ? 5.506 -12.438 -9.671 1.00 90.00 196 HIS A CA 1
ATOM 1517 C C . HIS A 1 196 ? 5.165 -12.089 -8.207 1.00 90.00 196 HIS A C 1
ATOM 1519 O O . HIS A 1 196 ? 4.296 -11.266 -7.911 1.00 90.00 196 HIS A O 1
ATOM 1525 N N . VAL A 1 197 ? 5.869 -12.705 -7.251 1.00 91.31 197 VAL A N 1
ATOM 1526 C CA . VAL A 1 197 ? 5.612 -12.556 -5.808 1.00 91.31 197 VAL A CA 1
ATOM 1527 C C . VAL A 1 197 ? 5.716 -11.086 -5.366 1.00 91.31 197 VAL A C 1
ATOM 1529 O O . VAL A 1 197 ? 6.692 -10.400 -5.672 1.00 91.31 197 VAL A O 1
ATOM 1532 N N . PHE A 1 198 ? 4.718 -10.597 -4.622 1.00 92.69 198 PHE A N 1
ATOM 1533 C CA . PHE A 1 198 ? 4.662 -9.225 -4.105 1.00 92.69 198 PHE A CA 1
ATOM 1534 C C . PHE A 1 198 ? 4.272 -9.219 -2.618 1.00 92.69 198 PHE A C 1
ATOM 1536 O O . PHE A 1 198 ? 3.101 -9.401 -2.283 1.00 92.69 198 PHE A O 1
ATOM 1543 N N . ILE A 1 199 ? 5.247 -9.023 -1.723 1.00 92.62 199 ILE A N 1
ATOM 1544 C CA . ILE A 1 199 ? 5.072 -9.088 -0.257 1.00 92.62 199 ILE A CA 1
ATOM 1545 C C . ILE A 1 199 ? 5.686 -7.824 0.378 1.00 92.62 199 ILE A C 1
ATOM 1547 O O . ILE A 1 199 ? 6.797 -7.866 0.905 1.00 92.62 199 ILE A O 1
ATOM 1551 N N . PRO A 1 200 ? 5.006 -6.662 0.316 1.00 90.69 200 PRO A N 1
ATOM 1552 C CA . PRO A 1 200 ? 5.594 -5.367 0.678 1.00 90.69 200 PRO A CA 1
ATOM 1553 C C . PRO A 1 200 ? 5.930 -5.220 2.171 1.00 90.69 200 PRO A C 1
ATOM 1555 O O . PRO A 1 200 ? 6.663 -4.306 2.532 1.00 90.69 200 PRO A O 1
ATOM 1558 N N . VAL A 1 201 ? 5.406 -6.109 3.022 1.00 90.69 201 VAL A N 1
ATOM 1559 C CA . VAL A 1 201 ? 5.830 -6.305 4.414 1.00 90.69 201 VAL A CA 1
ATOM 1560 C C . VAL A 1 201 ? 5.810 -7.805 4.701 1.00 90.69 201 VAL A C 1
ATOM 1562 O O . VAL A 1 201 ? 4.742 -8.417 4.740 1.00 90.69 201 VAL A O 1
ATOM 1565 N N . VAL A 1 202 ? 6.983 -8.398 4.896 1.00 88.50 202 VAL A N 1
ATOM 1566 C CA . VAL A 1 202 ? 7.167 -9.779 5.352 1.00 88.50 202 VAL A CA 1
ATOM 1567 C C . VAL A 1 202 ? 6.865 -9.831 6.858 1.00 88.50 202 VAL A C 1
ATOM 1569 O O . VAL A 1 202 ? 7.463 -9.069 7.620 1.00 88.50 202 VAL A O 1
ATOM 1572 N N . PRO A 1 203 ? 5.947 -10.693 7.335 1.00 85.19 203 PRO A N 1
ATOM 1573 C CA . PRO A 1 203 ? 5.671 -10.816 8.766 1.00 85.19 203 PRO A CA 1
ATOM 1574 C C . PRO A 1 203 ? 6.899 -11.302 9.547 1.00 85.19 203 PRO A C 1
ATOM 1576 O O . PRO A 1 203 ? 7.603 -12.196 9.094 1.00 85.19 203 PRO A O 1
ATOM 1579 N N . HIS A 1 204 ? 7.108 -10.796 10.767 1.00 79.12 204 HIS A N 1
ATOM 1580 C CA . HIS A 1 204 ? 8.257 -11.157 11.617 1.00 79.12 204 HIS A CA 1
ATOM 1581 C C . HIS A 1 204 ? 8.406 -12.663 11.918 1.00 79.12 204 HIS A C 1
ATOM 1583 O O . HIS A 1 204 ? 9.499 -13.104 12.253 1.00 79.12 204 HIS A O 1
ATOM 1589 N N . GLY A 1 205 ? 7.320 -13.442 11.824 1.00 76.25 205 GLY A N 1
ATOM 1590 C CA . GLY A 1 205 ? 7.332 -14.902 11.995 1.00 76.25 205 GLY A CA 1
ATOM 1591 C C . GLY A 1 205 ? 7.632 -15.700 10.718 1.00 76.25 205 GLY A C 1
ATOM 1592 O O . GLY A 1 205 ? 7.617 -16.925 10.768 1.00 76.25 205 GLY A O 1
ATOM 1593 N N . VAL A 1 206 ? 7.866 -15.034 9.582 1.00 81.12 206 VAL A N 1
ATOM 1594 C CA . VAL A 1 206 ? 8.322 -15.660 8.334 1.00 81.12 206 VAL A CA 1
ATOM 1595 C C . VAL A 1 206 ? 9.832 -15.476 8.233 1.00 81.12 206 VAL A C 1
ATOM 1597 O O . VAL A 1 206 ? 10.327 -14.349 8.277 1.00 81.12 206 VAL A O 1
ATOM 1600 N N . ASP A 1 207 ? 10.563 -16.580 8.085 1.00 81.12 207 ASP A N 1
ATOM 1601 C CA . ASP A 1 207 ? 12.005 -16.532 7.861 1.00 81.12 207 ASP A CA 1
ATOM 1602 C C . ASP A 1 207 ? 12.312 -15.969 6.466 1.00 81.12 207 ASP A C 1
ATOM 1604 O O . ASP A 1 207 ? 11.913 -16.521 5.437 1.00 81.12 207 ASP A O 1
ATOM 1608 N N . ILE A 1 208 ? 13.050 -14.861 6.446 1.00 81.50 208 ILE A N 1
ATOM 1609 C CA . ILE A 1 208 ? 13.432 -14.141 5.234 1.00 81.50 208 ILE A CA 1
ATOM 1610 C C . ILE A 1 208 ? 14.361 -14.967 4.332 1.00 81.50 208 ILE A C 1
ATOM 1612 O O . ILE A 1 208 ? 14.349 -14.761 3.119 1.00 81.50 208 ILE A O 1
ATOM 1616 N N . ALA A 1 209 ? 15.105 -15.937 4.882 1.00 79.81 209 ALA A N 1
ATOM 1617 C CA . ALA A 1 209 ? 15.922 -16.857 4.092 1.00 79.81 209 ALA A CA 1
ATOM 1618 C C . ALA A 1 209 ? 15.059 -17.680 3.121 1.00 79.81 209 ALA A C 1
ATOM 1620 O O . ALA A 1 209 ? 15.371 -17.749 1.936 1.00 79.81 209 ALA A O 1
ATOM 1621 N N . THR A 1 210 ? 13.900 -18.177 3.572 1.00 82.50 210 THR A N 1
ATOM 1622 C CA . THR A 1 210 ? 12.979 -18.965 2.726 1.00 82.50 210 THR A CA 1
ATOM 1623 C C . THR A 1 210 ? 12.419 -18.184 1.533 1.00 82.50 210 THR A C 1
ATOM 1625 O O . THR A 1 210 ? 12.070 -18.775 0.513 1.00 82.50 210 THR A O 1
ATOM 1628 N N . LEU A 1 211 ? 12.357 -16.852 1.640 1.00 82.50 211 LEU A N 1
ATOM 1629 C CA . LEU A 1 211 ? 11.987 -15.963 0.541 1.00 82.50 211 LEU A CA 1
ATOM 1630 C C . LEU A 1 211 ? 13.171 -15.703 -0.400 1.00 82.50 211 LEU A C 1
ATOM 1632 O O . LEU A 1 211 ? 12.980 -15.619 -1.607 1.00 82.50 211 LEU A O 1
ATOM 1636 N N . LEU A 1 212 ? 14.388 -15.587 0.133 1.00 82.50 212 LEU A N 1
ATOM 1637 C CA . LEU A 1 212 ? 15.611 -15.361 -0.646 1.00 82.50 212 LEU A CA 1
ATOM 1638 C C . LEU A 1 212 ? 16.052 -16.597 -1.442 1.00 82.50 212 LEU A C 1
ATOM 1640 O O . LEU A 1 212 ? 16.594 -16.440 -2.534 1.00 82.50 212 LEU A O 1
ATOM 1644 N N . ASP A 1 213 ? 15.765 -17.792 -0.927 1.00 84.12 213 ASP A N 1
ATOM 1645 C CA . ASP A 1 213 ? 15.960 -19.078 -1.606 1.00 84.12 213 ASP A CA 1
ATOM 1646 C C . ASP A 1 213 ? 14.846 -19.392 -2.630 1.00 84.12 213 ASP A C 1
ATOM 1648 O O . ASP A 1 213 ? 14.892 -20.421 -3.312 1.00 84.12 213 ASP A O 1
ATOM 1652 N N . ALA A 1 214 ? 13.831 -18.527 -2.770 1.00 82.81 214 ALA A N 1
ATOM 1653 C CA . ALA A 1 214 ? 12.753 -18.733 -3.730 1.00 82.81 214 ALA A CA 1
ATOM 1654 C C . ALA A 1 214 ? 13.284 -18.668 -5.182 1.00 82.81 214 ALA A C 1
ATOM 1656 O O . ALA A 1 214 ? 13.906 -17.677 -5.569 1.00 82.81 214 ALA A O 1
ATOM 1657 N N . PRO A 1 215 ? 12.988 -19.666 -6.039 1.00 82.62 215 PRO A N 1
ATOM 1658 C CA . PRO A 1 215 ? 13.485 -19.716 -7.419 1.00 82.62 215 PRO A CA 1
ATOM 1659 C C . PRO A 1 215 ? 12.738 -18.773 -8.379 1.00 82.62 215 PRO A C 1
ATOM 1661 O O . PRO A 1 215 ? 12.986 -18.802 -9.583 1.00 82.62 215 PRO A O 1
ATOM 1664 N N . VAL A 1 216 ? 11.796 -17.975 -7.868 1.00 87.44 216 VAL A N 1
ATOM 1665 C CA . VAL A 1 216 ? 10.979 -17.023 -8.629 1.00 87.44 216 VAL A CA 1
ATOM 1666 C C . VAL A 1 216 ? 11.299 -15.586 -8.209 1.00 87.44 216 VAL A C 1
ATOM 1668 O O . VAL A 1 216 ? 11.648 -15.357 -7.047 1.00 87.44 216 VAL A O 1
ATOM 1671 N N . PRO A 1 217 ? 11.146 -14.600 -9.110 1.00 89.75 217 PRO A N 1
ATOM 1672 C CA . PRO A 1 217 ? 11.289 -13.196 -8.755 1.00 89.75 217 PRO A CA 1
ATOM 1673 C C . PRO A 1 217 ? 10.332 -12.781 -7.633 1.00 89.75 217 PRO A C 1
ATOM 1675 O O . PRO A 1 217 ? 9.200 -13.262 -7.538 1.00 89.75 217 PRO A O 1
ATOM 1678 N N . PHE A 1 218 ? 10.756 -11.826 -6.811 1.00 91.12 218 PHE A N 1
ATOM 1679 C CA . PHE A 1 218 ? 9.882 -11.180 -5.834 1.00 91.12 218 PHE A CA 1
ATOM 1680 C C . PHE A 1 218 ? 10.168 -9.682 -5.708 1.00 91.12 218 PHE A C 1
ATOM 1682 O O . PHE A 1 218 ? 11.307 -9.251 -5.848 1.00 91.12 218 PHE A O 1
ATOM 1689 N N . ILE A 1 219 ? 9.147 -8.889 -5.384 1.00 92.69 219 ILE A N 1
ATOM 1690 C CA . ILE A 1 219 ? 9.321 -7.578 -4.749 1.00 92.69 219 ILE A CA 1
ATOM 1691 C C . ILE A 1 219 ? 8.802 -7.724 -3.324 1.00 92.69 219 ILE A C 1
ATOM 1693 O O . ILE A 1 219 ? 7.613 -7.978 -3.110 1.00 92.69 219 ILE A O 1
ATOM 1697 N N . ALA A 1 220 ? 9.691 -7.583 -2.348 1.00 91.88 220 ALA A N 1
ATOM 1698 C CA . ALA A 1 220 ? 9.353 -7.754 -0.947 1.00 91.88 220 ALA A CA 1
ATOM 1699 C C . ALA A 1 220 ? 9.986 -6.690 -0.055 1.00 91.88 220 ALA A C 1
ATOM 1701 O O . ALA A 1 220 ? 10.974 -6.055 -0.419 1.00 91.88 220 ALA A O 1
ATOM 1702 N N . GLY A 1 221 ? 9.404 -6.510 1.126 1.00 90.88 221 GLY A N 1
ATOM 1703 C CA . GLY A 1 221 ? 9.862 -5.548 2.116 1.00 90.88 221 GLY A CA 1
ATOM 1704 C C . GLY A 1 221 ? 9.971 -6.163 3.504 1.00 90.88 221 GLY A C 1
ATOM 1705 O O . GLY A 1 221 ? 9.087 -6.917 3.897 1.00 90.88 221 GLY A O 1
ATOM 1706 N N . ALA A 1 222 ? 11.025 -5.856 4.255 1.00 86.69 222 ALA A N 1
ATOM 1707 C CA . ALA A 1 222 ? 11.244 -6.402 5.596 1.00 86.69 222 ALA A CA 1
ATOM 1708 C C . ALA A 1 222 ? 11.791 -5.344 6.563 1.00 86.69 222 ALA A C 1
ATOM 1710 O O . ALA A 1 222 ? 12.425 -4.367 6.154 1.00 86.69 222 ALA A O 1
ATOM 1711 N N . HIS A 1 223 ? 11.544 -5.531 7.860 1.00 84.31 223 HIS A N 1
ATOM 1712 C CA . HIS A 1 223 ? 12.065 -4.613 8.868 1.00 84.31 223 HIS A CA 1
ATOM 1713 C C . HIS A 1 223 ? 13.587 -4.770 8.986 1.00 84.31 223 HIS A C 1
ATOM 1715 O O . HIS A 1 223 ? 14.098 -5.887 8.957 1.00 84.31 223 HIS A O 1
ATOM 1721 N N . ALA A 1 224 ? 14.323 -3.672 9.173 1.00 73.69 224 ALA A N 1
ATOM 1722 C CA . ALA A 1 224 ? 15.792 -3.655 9.169 1.00 73.69 224 ALA A CA 1
ATOM 1723 C C . ALA A 1 224 ? 16.467 -4.549 10.241 1.00 73.69 224 ALA A C 1
ATOM 1725 O O . ALA A 1 224 ? 17.668 -4.793 10.171 1.00 73.69 224 ALA A O 1
ATOM 1726 N N . SER A 1 225 ? 15.715 -5.074 11.217 1.00 66.81 225 SER A N 1
ATOM 1727 C CA . SER A 1 225 ? 16.196 -6.100 12.158 1.00 66.81 225 SER A CA 1
ATOM 1728 C C . SER A 1 225 ? 16.224 -7.530 11.586 1.00 66.81 225 SER A C 1
ATOM 1730 O O . SER A 1 225 ? 16.753 -8.427 12.236 1.00 66.81 225 SER A O 1
ATOM 1732 N N . GLN A 1 226 ? 15.639 -7.774 10.408 1.00 60.16 226 GLN A N 1
ATOM 1733 C CA . GLN A 1 226 ? 15.619 -9.071 9.719 1.00 60.16 226 GLN A CA 1
ATOM 1734 C C . GLN A 1 226 ? 16.813 -9.138 8.751 1.00 60.16 226 GLN A C 1
ATOM 1736 O O . GLN A 1 226 ? 16.735 -8.734 7.593 1.00 60.16 226 GLN A O 1
ATOM 1741 N N . ALA A 1 227 ? 17.961 -9.581 9.266 1.00 53.91 227 ALA A N 1
ATOM 1742 C CA . ALA A 1 227 ? 19.270 -9.294 8.683 1.00 53.91 227 ALA A CA 1
ATOM 1743 C C . ALA A 1 227 ? 19.680 -10.173 7.477 1.00 53.91 227 ALA A C 1
ATOM 1745 O O . ALA A 1 227 ? 20.549 -11.034 7.603 1.00 53.91 227 ALA A O 1
ATOM 1746 N N . VAL A 1 228 ? 19.155 -9.880 6.280 1.00 52.91 228 VAL A N 1
ATOM 1747 C CA . VAL A 1 228 ? 19.839 -10.195 5.006 1.00 52.91 228 VAL A CA 1
ATOM 1748 C C . VAL A 1 228 ? 19.691 -9.026 4.028 1.00 52.91 228 VAL A C 1
ATOM 1750 O O . VAL A 1 228 ? 18.583 -8.588 3.741 1.00 52.91 228 VAL A O 1
ATOM 1753 N N . VAL A 1 229 ? 20.806 -8.493 3.517 1.00 51.28 229 VAL A N 1
ATOM 1754 C CA . VAL A 1 229 ? 20.826 -7.144 2.922 1.00 51.28 229 VAL A CA 1
ATOM 1755 C C . VAL A 1 229 ? 20.711 -7.135 1.394 1.00 51.28 229 VAL A C 1
ATOM 1757 O O . VAL A 1 229 ? 21.675 -7.470 0.703 1.00 51.28 229 VAL A O 1
ATOM 1760 N N . ARG A 1 230 ? 19.583 -6.621 0.875 1.00 65.50 230 ARG A N 1
ATOM 1761 C CA . ARG A 1 230 ? 19.486 -5.862 -0.394 1.00 65.50 230 ARG A CA 1
ATOM 1762 C C . ARG A 1 230 ? 18.506 -4.688 -0.237 1.00 65.50 230 ARG A C 1
ATOM 1764 O O . ARG A 1 230 ? 17.624 -4.760 0.605 1.00 65.50 230 ARG A O 1
ATOM 1771 N N . PHE A 1 231 ? 18.780 -3.618 -0.995 1.00 68.88 231 PHE A N 1
ATOM 1772 C CA . PHE A 1 231 ? 18.305 -2.226 -0.853 1.00 68.88 231 PHE A CA 1
ATOM 1773 C C . PHE A 1 231 ? 17.905 -1.766 0.565 1.00 68.88 231 PHE A C 1
ATOM 1775 O O . PHE A 1 231 ? 16.779 -1.976 1.014 1.00 68.88 231 PHE A O 1
ATOM 1782 N N . ASP A 1 232 ? 18.817 -1.060 1.236 1.00 73.12 232 ASP A N 1
ATOM 1783 C CA . ASP A 1 232 ? 18.553 -0.407 2.523 1.00 73.12 232 ASP A CA 1
ATOM 1784 C C . ASP A 1 232 ? 18.050 1.034 2.316 1.00 73.12 232 ASP A C 1
ATOM 1786 O O . ASP A 1 232 ? 18.757 1.857 1.731 1.00 73.12 232 ASP A O 1
ATOM 1790 N N . MET A 1 233 ? 16.843 1.343 2.807 1.00 68.38 233 MET A N 1
ATOM 1791 C CA . MET A 1 233 ? 16.236 2.681 2.759 1.00 68.38 233 MET A CA 1
ATOM 1792 C C . MET A 1 233 ? 16.863 3.683 3.740 1.00 68.38 233 MET A C 1
ATOM 1794 O O . MET A 1 233 ? 16.681 4.884 3.561 1.00 68.38 233 MET A O 1
ATOM 1798 N N . ARG A 1 234 ? 17.554 3.230 4.794 1.00 66.31 234 ARG A N 1
ATOM 1799 C CA . ARG A 1 234 ? 18.175 4.106 5.803 1.00 66.31 234 ARG A CA 1
ATOM 1800 C C . ARG A 1 234 ? 19.428 4.776 5.252 1.00 66.31 234 ARG A C 1
ATOM 1802 O O . ARG A 1 234 ? 19.566 5.991 5.336 1.00 66.31 234 ARG A O 1
ATOM 1809 N N . ASP A 1 235 ? 20.326 3.957 4.715 1.00 69.75 235 ASP A N 1
ATOM 1810 C CA . ASP A 1 235 ? 21.583 4.392 4.102 1.00 69.75 235 ASP A CA 1
ATOM 1811 C C . ASP A 1 235 ? 21.407 4.728 2.607 1.00 69.75 235 ASP A C 1
ATOM 1813 O O . ASP A 1 235 ? 22.360 5.155 1.960 1.00 69.75 235 ASP A O 1
ATOM 1817 N N . ASN A 1 236 ? 20.210 4.487 2.052 1.00 71.00 236 ASN A N 1
ATOM 1818 C CA . ASN A 1 236 ? 19.879 4.582 0.629 1.00 71.00 236 ASN A CA 1
ATOM 1819 C C . ASN A 1 236 ? 20.889 3.810 -0.253 1.00 71.00 236 ASN A C 1
ATOM 1821 O O . ASN A 1 236 ? 21.476 4.331 -1.204 1.00 71.00 236 ASN A O 1
ATOM 1825 N N . ARG A 1 237 ? 21.136 2.538 0.095 1.00 74.38 237 ARG A N 1
ATOM 1826 C CA . ARG A 1 237 ? 22.198 1.705 -0.498 1.00 74.38 237 ARG A CA 1
ATOM 1827 C C . ARG A 1 237 ? 21.661 0.475 -1.213 1.00 74.38 237 ARG A C 1
ATOM 1829 O O . ARG A 1 237 ? 21.147 -0.459 -0.597 1.00 74.38 237 ARG A O 1
ATOM 1836 N N . LEU A 1 238 ? 21.887 0.410 -2.525 1.00 70.38 238 LEU A N 1
ATOM 1837 C CA . LEU A 1 238 ? 21.630 -0.780 -3.334 1.00 70.38 238 LEU A CA 1
ATOM 1838 C C . LEU A 1 238 ? 22.792 -1.785 -3.223 1.00 70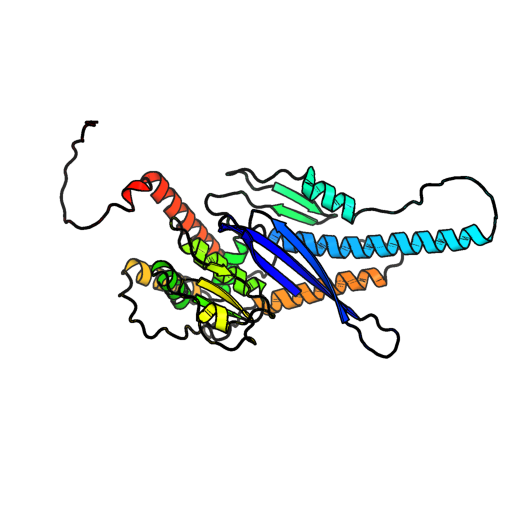.38 238 LEU A C 1
ATOM 1840 O O . LEU A 1 238 ? 23.757 -1.741 -3.985 1.00 70.38 238 LEU A O 1
ATOM 1844 N N . HIS A 1 239 ? 22.696 -2.726 -2.281 1.00 69.12 239 HIS A N 1
ATOM 1845 C CA . HIS A 1 239 ? 23.671 -3.816 -2.149 1.00 69.12 239 HIS A CA 1
ATOM 1846 C C . HIS A 1 239 ? 23.561 -4.784 -3.344 1.00 69.12 239 HIS A C 1
ATOM 1848 O O . HIS A 1 239 ? 22.671 -5.634 -3.414 1.00 69.12 239 HIS A O 1
ATOM 1854 N N . GLY A 1 240 ? 24.454 -4.616 -4.321 1.00 56.44 240 GLY A N 1
ATOM 1855 C CA . GLY A 1 240 ? 24.310 -5.175 -5.666 1.00 56.44 240 GLY A CA 1
ATOM 1856 C C . GLY A 1 240 ? 24.175 -6.700 -5.752 1.00 56.44 240 GLY A C 1
ATOM 1857 O O . GLY A 1 240 ? 24.757 -7.464 -4.974 1.00 56.44 240 GLY A O 1
ATOM 1858 N N . SER A 1 241 ? 23.417 -7.158 -6.749 1.00 49.47 241 SER A N 1
ATOM 1859 C CA . SER A 1 241 ? 23.599 -8.498 -7.322 1.00 49.47 241 SER A CA 1
ATOM 1860 C C . SER A 1 241 ? 24.947 -8.560 -8.058 1.00 49.47 241 SER A C 1
ATOM 1862 O O . SER A 1 241 ? 25.451 -7.536 -8.513 1.00 49.47 241 SER A O 1
ATOM 1864 N N . ARG A 1 242 ? 25.535 -9.754 -8.214 1.00 46.34 242 ARG A N 1
ATOM 1865 C CA . ARG A 1 242 ? 26.754 -9.942 -9.033 1.00 46.34 242 ARG A CA 1
ATOM 1866 C C . ARG A 1 242 ? 26.487 -9.880 -10.547 1.00 46.34 242 ARG A C 1
ATOM 1868 O O . ARG A 1 242 ? 27.435 -9.922 -11.327 1.00 46.34 242 ARG A O 1
ATOM 1875 N N . ALA A 1 243 ? 25.225 -9.796 -10.968 1.00 52.34 243 ALA A N 1
ATOM 1876 C CA . ALA A 1 243 ? 24.858 -9.634 -12.370 1.00 52.34 243 ALA A CA 1
ATOM 1877 C C . ALA A 1 243 ? 25.282 -8.253 -12.905 1.00 52.34 243 ALA A C 1
ATOM 1879 O O . ALA A 1 243 ? 24.971 -7.224 -12.305 1.00 52.34 243 ALA A O 1
ATOM 1880 N N . ARG A 1 244 ? 25.940 -8.218 -14.072 1.00 58.84 244 ARG A N 1
ATOM 1881 C CA . ARG A 1 244 ? 26.067 -6.976 -14.848 1.00 58.84 244 ARG A CA 1
ATOM 1882 C C . ARG A 1 244 ? 24.683 -6.590 -15.363 1.00 58.84 244 ARG A C 1
ATOM 1884 O O . ARG A 1 244 ? 24.131 -7.297 -16.203 1.00 58.84 244 ARG A O 1
ATOM 1891 N N . LEU A 1 245 ? 24.158 -5.462 -14.893 1.00 68.38 245 LEU A N 1
ATOM 1892 C CA . LEU A 1 245 ? 23.017 -4.811 -15.532 1.00 68.38 245 LEU A CA 1
ATOM 1893 C C . LEU A 1 245 ? 23.381 -4.419 -16.980 1.00 68.38 245 LEU A C 1
ATOM 1895 O O . LEU A 1 245 ? 24.538 -4.067 -17.239 1.00 68.38 245 LEU A O 1
ATOM 1899 N N . PRO A 1 246 ? 22.427 -4.462 -17.928 1.00 73.25 246 PRO A N 1
ATOM 1900 C CA . PRO A 1 246 ? 22.612 -3.856 -19.239 1.00 73.25 246 PRO A CA 1
ATOM 1901 C C . PRO A 1 246 ? 22.724 -2.328 -19.108 1.00 73.25 246 PRO A C 1
ATOM 1903 O O . PRO A 1 246 ? 22.339 -1.742 -18.095 1.00 73.25 246 PRO A O 1
ATOM 1906 N N . VAL A 1 247 ? 23.260 -1.670 -20.136 1.00 76.69 247 VAL A N 1
ATOM 1907 C CA . VAL A 1 247 ? 23.360 -0.202 -20.161 1.00 76.69 247 VAL A CA 1
ATOM 1908 C C . VAL A 1 247 ? 21.953 0.397 -20.232 1.00 76.69 247 VAL A C 1
ATOM 1910 O O . VAL A 1 247 ? 21.133 -0.043 -21.042 1.00 76.69 247 VAL A O 1
ATOM 1913 N N . LEU A 1 248 ? 21.672 1.390 -19.385 1.00 73.62 248 LEU A N 1
ATOM 1914 C CA . LEU A 1 248 ? 20.401 2.113 -19.407 1.00 73.62 248 LEU A CA 1
ATOM 1915 C C . LEU A 1 248 ? 20.222 2.848 -20.750 1.00 73.62 248 LEU A C 1
ATOM 1917 O O . LEU A 1 248 ? 21.190 3.364 -21.306 1.00 73.62 248 LEU A O 1
ATOM 1921 N N . PRO A 1 249 ? 18.996 2.939 -21.295 1.00 78.81 249 PRO A N 1
ATOM 1922 C CA . PRO A 1 249 ? 18.751 3.778 -22.460 1.00 78.81 249 PRO A CA 1
ATOM 1923 C C . PRO A 1 249 ? 18.931 5.264 -22.083 1.00 78.81 249 PRO A C 1
ATOM 1925 O O . PRO A 1 249 ? 18.516 5.646 -20.985 1.00 78.81 249 PRO A O 1
ATOM 1928 N N . PRO A 1 250 ? 19.414 6.143 -22.985 1.00 77.44 250 PRO A N 1
ATOM 1929 C CA . PRO A 1 250 ? 19.659 7.560 -22.671 1.00 77.44 250 PRO A CA 1
ATOM 1930 C C . PRO A 1 250 ? 18.444 8.332 -22.127 1.00 77.44 250 PRO A C 1
ATOM 1932 O O . PRO A 1 250 ? 18.589 9.328 -21.425 1.00 77.44 250 PRO A O 1
ATOM 1935 N N . ALA A 1 251 ? 17.222 7.864 -22.406 1.00 73.88 251 ALA A N 1
ATOM 1936 C CA . ALA A 1 251 ? 15.997 8.420 -21.830 1.00 73.88 251 ALA A CA 1
ATOM 1937 C C . ALA A 1 251 ? 15.886 8.211 -20.303 1.00 73.88 251 ALA A C 1
ATOM 1939 O O . ALA A 1 251 ? 15.298 9.046 -19.621 1.00 73.88 251 ALA A O 1
ATOM 1940 N N . ALA A 1 252 ? 16.455 7.129 -19.761 1.00 73.38 252 ALA A N 1
ATOM 1941 C CA . ALA A 1 252 ? 16.514 6.881 -18.322 1.00 73.38 252 ALA A CA 1
ATOM 1942 C C . ALA A 1 252 ? 17.602 7.739 -17.650 1.00 73.38 252 ALA A C 1
ATOM 1944 O O . ALA A 1 252 ? 17.350 8.320 -16.601 1.00 73.38 252 ALA A O 1
ATOM 1945 N N . GLU A 1 253 ? 18.765 7.903 -18.288 1.00 77.69 253 GLU A N 1
ATOM 1946 C CA . GLU A 1 253 ? 19.844 8.795 -17.821 1.00 77.69 253 GLU A CA 1
ATOM 1947 C C . GLU A 1 253 ? 19.392 10.269 -17.794 1.00 77.69 253 GLU A C 1
ATOM 1949 O O . GLU A 1 253 ? 19.636 10.998 -16.827 1.00 77.69 253 GLU A O 1
ATOM 1954 N N . ALA A 1 254 ? 18.647 10.694 -18.820 1.00 78.25 254 ALA A N 1
ATOM 1955 C CA . ALA A 1 254 ? 18.003 12.004 -18.862 1.00 78.25 254 ALA A CA 1
ATOM 1956 C C . ALA A 1 254 ? 16.915 12.163 -17.783 1.00 78.25 254 ALA A C 1
ATOM 1958 O O . ALA A 1 254 ? 16.775 13.247 -17.218 1.00 78.25 254 ALA A O 1
ATOM 1959 N N . LEU A 1 255 ? 16.166 11.099 -17.462 1.00 78.75 255 LEU A N 1
ATOM 1960 C CA . LEU A 1 255 ? 15.159 11.112 -16.395 1.00 78.75 255 LEU A CA 1
ATOM 1961 C C . LEU A 1 255 ? 15.794 11.210 -15.000 1.00 78.75 255 LEU A C 1
ATOM 1963 O O . LEU A 1 255 ? 15.294 11.982 -14.186 1.00 78.75 255 LEU A O 1
ATOM 1967 N N . VAL A 1 256 ? 16.906 10.509 -14.744 1.00 78.69 256 VAL A N 1
ATOM 1968 C CA . VAL A 1 256 ? 17.712 10.686 -13.520 1.00 78.69 256 VAL A CA 1
ATOM 1969 C C . VAL A 1 256 ? 18.185 12.136 -13.423 1.00 78.69 256 VAL A C 1
ATOM 1971 O O . VAL A 1 256 ? 17.850 12.823 -12.465 1.00 78.69 256 VAL A O 1
ATOM 1974 N N . THR A 1 257 ? 18.856 12.641 -14.464 1.00 79.25 257 THR A N 1
ATOM 1975 C CA . THR A 1 257 ? 19.385 14.016 -14.501 1.00 79.25 257 THR A CA 1
ATOM 1976 C C . THR A 1 257 ? 18.292 15.059 -14.240 1.00 79.25 257 THR A C 1
ATOM 1978 O O . THR A 1 257 ? 18.501 16.010 -13.488 1.00 79.25 257 THR A O 1
ATOM 1981 N N . LEU A 1 258 ? 17.103 14.875 -14.822 1.00 78.81 258 LEU A N 1
ATOM 1982 C CA . LEU A 1 258 ? 15.960 15.763 -14.620 1.00 78.81 258 LEU A CA 1
ATOM 1983 C C . LEU A 1 258 ? 15.436 15.696 -13.179 1.00 78.81 258 LEU A C 1
ATOM 1985 O O . LEU A 1 258 ? 15.278 16.745 -12.552 1.00 78.81 258 LEU A O 1
ATOM 1989 N N . LEU A 1 259 ? 15.190 14.498 -12.637 1.00 73.38 259 LEU A N 1
ATOM 1990 C CA . LEU A 1 259 ? 14.713 14.332 -11.260 1.00 73.38 259 LEU A CA 1
ATOM 1991 C C . LEU A 1 259 ? 15.705 14.930 -10.252 1.00 73.38 259 LEU A C 1
ATOM 1993 O O . LEU A 1 259 ? 15.304 15.717 -9.394 1.00 73.38 259 LEU A O 1
ATOM 1997 N N . SER A 1 260 ? 16.996 14.638 -10.407 1.00 74.12 260 SER A N 1
ATOM 1998 C CA . SER A 1 260 ? 18.054 15.155 -9.536 1.00 74.12 260 SER A CA 1
ATOM 1999 C C . SER A 1 260 ? 18.210 16.677 -9.683 1.00 74.12 260 SER A C 1
ATOM 2001 O O . SER A 1 260 ? 18.403 17.364 -8.682 1.00 74.12 260 SER A O 1
ATOM 2003 N N . SER A 1 261 ? 17.974 17.261 -10.868 1.00 69.62 261 SER A N 1
ATOM 2004 C CA . SER A 1 261 ? 17.913 18.729 -11.026 1.00 69.62 261 SER A CA 1
ATOM 2005 C C . SER A 1 261 ? 16.760 19.384 -10.243 1.00 69.62 261 SER A C 1
ATOM 2007 O O . SER A 1 261 ? 16.919 20.482 -9.706 1.00 69.62 261 SER A O 1
ATOM 2009 N N . HIS A 1 262 ? 15.616 18.700 -10.110 1.00 64.56 262 HIS A N 1
ATOM 2010 C CA . HIS A 1 262 ? 14.478 19.160 -9.304 1.00 64.56 262 HIS A CA 1
ATOM 2011 C C . HIS A 1 262 ? 14.650 18.929 -7.792 1.00 64.56 262 HIS A C 1
ATOM 2013 O O . HIS A 1 262 ? 13.924 19.547 -7.011 1.00 64.56 262 HIS A O 1
ATOM 2019 N N . LEU A 1 263 ? 15.614 18.100 -7.376 1.00 59.84 263 LEU A N 1
ATOM 2020 C CA . LEU A 1 263 ? 16.058 17.985 -5.982 1.00 59.84 263 LEU A CA 1
ATOM 2021 C C . LEU A 1 263 ? 17.127 19.026 -5.625 1.00 59.84 263 LEU A C 1
ATOM 2023 O O . LEU A 1 263 ? 17.053 19.623 -4.557 1.00 59.84 263 LEU A O 1
ATOM 2027 N N . VAL A 1 264 ? 18.099 19.269 -6.509 1.00 52.00 264 VAL A N 1
ATOM 2028 C CA . VAL A 1 264 ? 19.225 20.189 -6.255 1.00 52.00 264 VAL A CA 1
ATOM 2029 C C . VAL A 1 264 ? 18.791 21.660 -6.262 1.00 52.00 264 VAL A C 1
ATOM 2031 O O . VAL A 1 264 ? 19.341 22.464 -5.518 1.00 52.00 264 VAL A O 1
ATOM 2034 N N . GLY A 1 265 ? 17.758 22.031 -7.025 1.00 49.25 265 GLY A N 1
ATOM 2035 C CA . GLY A 1 265 ? 17.198 23.392 -7.031 1.00 49.25 265 GLY A CA 1
ATOM 2036 C C . GLY A 1 265 ? 16.412 23.794 -5.770 1.00 49.25 265 GLY A C 1
ATOM 2037 O O . GLY A 1 265 ? 15.524 24.641 -5.873 1.00 49.25 265 GLY A O 1
ATOM 2038 N N . ALA A 1 266 ? 16.664 23.153 -4.623 1.00 49.81 266 ALA A N 1
ATOM 2039 C CA . ALA A 1 266 ? 15.813 23.209 -3.434 1.00 49.81 266 ALA A CA 1
ATOM 2040 C C . ALA A 1 266 ? 16.536 23.527 -2.117 1.00 49.81 266 ALA A C 1
ATOM 2042 O O . ALA A 1 266 ? 15.903 24.121 -1.248 1.00 49.81 266 ALA A O 1
ATOM 2043 N N . ASP A 1 267 ? 17.806 23.137 -1.955 1.00 41.59 267 ASP A N 1
ATOM 2044 C CA . ASP A 1 267 ? 18.603 23.512 -0.782 1.00 41.59 267 ASP A CA 1
ATOM 2045 C C . ASP A 1 267 ? 20.114 23.518 -1.068 1.00 41.59 267 ASP A C 1
ATOM 2047 O O . ASP A 1 267 ? 20.612 22.792 -1.933 1.00 41.59 267 ASP A O 1
ATOM 2051 N N . GLY A 1 268 ? 20.838 24.381 -0.357 1.00 41.78 268 GLY A N 1
ATOM 2052 C CA . GLY A 1 268 ? 22.225 24.755 -0.645 1.00 41.78 268 GLY A CA 1
ATOM 2053 C C . GLY A 1 268 ? 23.276 23.962 0.132 1.00 41.78 268 GLY A C 1
ATOM 2054 O O . GLY A 1 268 ? 24.049 24.562 0.874 1.00 41.78 268 GLY A O 1
ATOM 2055 N N . GLY A 1 269 ? 23.332 22.644 -0.066 1.00 43.53 269 GLY A N 1
ATOM 2056 C CA . GLY A 1 269 ? 24.269 21.742 0.620 1.00 43.53 269 GLY A CA 1
ATOM 2057 C C . GLY A 1 269 ? 23.560 20.732 1.526 1.00 43.53 269 GLY A C 1
ATOM 2058 O O . GLY A 1 269 ? 22.466 21.006 1.995 1.00 43.53 269 GLY A O 1
ATOM 2059 N N . GLU A 1 270 ? 24.190 19.564 1.708 1.00 41.56 270 GLU A N 1
ATOM 2060 C CA . GLU A 1 270 ? 23.738 18.396 2.495 1.00 41.56 270 GLU A CA 1
ATOM 2061 C C . GLU A 1 270 ? 22.233 18.070 2.420 1.00 41.56 270 GLU A C 1
ATOM 2063 O O . GLU A 1 270 ? 21.405 18.657 3.109 1.00 41.56 270 GLU A O 1
ATOM 2068 N N . SER A 1 271 ? 21.873 17.051 1.629 1.00 46.12 271 SER A N 1
ATOM 2069 C CA . SER A 1 271 ? 20.498 16.548 1.518 1.00 46.12 271 SER A CA 1
ATOM 2070 C C . SER A 1 271 ? 19.896 16.251 2.905 1.00 46.12 271 SER A C 1
ATOM 2072 O O . SER A 1 271 ? 20.317 15.277 3.541 1.00 46.12 271 SER A O 1
ATOM 2074 N N . PRO A 1 272 ? 18.919 17.045 3.391 1.00 46.97 272 PRO A N 1
ATOM 2075 C CA . PRO A 1 272 ? 18.478 16.943 4.774 1.00 46.97 272 PRO A CA 1
ATOM 2076 C C . PRO A 1 272 ? 17.761 15.607 5.010 1.00 46.97 272 PRO A C 1
ATOM 2078 O O . PRO A 1 272 ? 16.983 15.173 4.146 1.00 46.97 272 PRO A O 1
ATOM 2081 N N . PRO A 1 273 ? 17.985 14.954 6.170 1.00 54.69 273 PRO A N 1
ATOM 2082 C CA . PRO A 1 273 ? 17.410 13.649 6.467 1.00 54.69 273 PRO A CA 1
ATOM 2083 C C . PRO A 1 273 ? 15.887 13.702 6.363 1.00 54.69 273 PRO A C 1
ATOM 2085 O O . PRO A 1 273 ? 15.258 14.700 6.728 1.00 54.69 273 PRO A O 1
ATOM 2088 N N . SER A 1 274 ? 15.281 12.628 5.850 1.00 64.25 274 SER A N 1
ATOM 2089 C CA . SER A 1 274 ? 13.840 12.627 5.592 1.00 64.25 274 SER A CA 1
ATOM 2090 C C . SER A 1 274 ? 13.056 12.970 6.869 1.00 64.25 274 SER A C 1
ATOM 2092 O O . SER A 1 274 ? 13.226 12.366 7.928 1.00 64.25 274 SER A O 1
ATOM 2094 N N . LEU A 1 275 ? 12.175 13.969 6.776 1.00 70.62 275 LEU A N 1
ATOM 2095 C CA . LEU A 1 275 ? 11.333 14.380 7.904 1.00 70.62 275 LEU A CA 1
ATOM 2096 C C . LEU A 1 275 ? 10.181 13.391 8.148 1.00 70.62 275 LEU A C 1
ATOM 2098 O O . LEU A 1 275 ? 9.503 13.464 9.166 1.00 70.62 275 LEU A O 1
ATOM 2102 N N . LEU A 1 276 ? 9.952 12.450 7.231 1.00 72.62 276 LEU A N 1
ATOM 2103 C CA . LEU A 1 276 ? 8.808 11.541 7.238 1.00 72.62 276 LEU A CA 1
ATOM 2104 C C . LEU A 1 276 ? 8.720 10.604 8.463 1.00 72.62 276 LEU A C 1
ATOM 2106 O O . LEU A 1 276 ? 7.620 10.500 9.013 1.00 72.62 276 LEU A O 1
ATOM 2110 N N . PRO A 1 277 ? 9.808 9.982 8.968 1.00 76.19 277 PRO A N 1
ATOM 2111 C CA . PRO A 1 277 ? 9.771 9.229 10.225 1.00 76.19 277 PRO A CA 1
ATOM 2112 C C . PRO A 1 277 ? 9.369 10.098 11.423 1.00 76.19 277 PRO A C 1
ATOM 2114 O O . PRO A 1 277 ? 8.546 9.669 12.234 1.00 76.19 277 PRO A O 1
ATOM 2117 N N . HIS A 1 278 ? 9.868 11.340 11.480 1.00 75.12 278 HIS A N 1
ATOM 2118 C CA . HIS A 1 278 ? 9.513 12.327 12.503 1.00 75.12 278 HIS A CA 1
ATOM 2119 C C . HIS A 1 278 ? 8.036 12.737 12.394 1.00 75.12 278 HIS A C 1
ATOM 2121 O O . HIS A 1 278 ? 7.311 12.649 13.376 1.00 75.12 278 HIS A O 1
ATOM 2127 N N . ILE A 1 279 ? 7.528 13.039 11.194 1.00 75.06 279 ILE A N 1
ATOM 2128 C CA . ILE A 1 279 ? 6.107 13.371 10.970 1.00 75.06 279 ILE A CA 1
ATOM 2129 C C . ILE A 1 279 ? 5.192 12.192 11.361 1.00 75.06 279 ILE A C 1
ATOM 2131 O O . ILE A 1 279 ? 4.141 12.401 11.974 1.00 75.06 279 ILE A O 1
ATOM 2135 N N . LEU A 1 280 ? 5.592 10.941 11.083 1.00 79.94 280 LEU A N 1
ATOM 2136 C CA . LEU A 1 280 ? 4.896 9.751 11.597 1.00 79.94 280 LEU A CA 1
ATOM 2137 C C . LEU A 1 280 ? 4.992 9.627 13.121 1.00 79.94 280 LEU A C 1
ATOM 2139 O O . LEU A 1 280 ? 4.052 9.141 13.746 1.00 79.94 280 LEU A O 1
ATOM 2143 N N . GLN A 1 281 ? 6.116 9.993 13.734 1.00 80.44 281 GLN A N 1
ATOM 2144 C CA . GLN A 1 281 ? 6.287 9.990 15.187 1.00 80.44 281 GLN A CA 1
ATOM 2145 C C . GLN A 1 281 ? 5.404 11.056 15.847 1.00 80.44 281 GLN A C 1
ATOM 2147 O O . GLN A 1 281 ? 4.657 10.723 16.760 1.00 80.44 281 GLN A O 1
ATOM 2152 N N . ASP A 1 282 ? 5.346 12.272 15.313 1.00 79.00 282 ASP A N 1
ATOM 2153 C CA . ASP A 1 282 ? 4.465 13.343 15.788 1.00 79.00 282 ASP A CA 1
ATOM 2154 C C . ASP A 1 282 ? 2.982 13.012 15.576 1.00 79.00 282 ASP A C 1
ATOM 2156 O O . ASP A 1 282 ? 2.129 13.370 16.393 1.00 79.00 282 ASP A O 1
ATOM 2160 N N . ARG A 1 283 ? 2.635 12.300 14.492 1.00 81.44 283 ARG A N 1
ATOM 2161 C CA . ARG A 1 283 ? 1.270 11.789 14.288 1.00 81.44 283 ARG A CA 1
ATOM 2162 C C . ARG A 1 283 ? 0.949 10.634 15.245 1.00 81.44 283 ARG A C 1
ATOM 2164 O O . ARG A 1 283 ? -0.158 10.593 15.775 1.00 81.44 283 ARG A O 1
ATOM 2171 N N . ARG A 1 284 ? 1.900 9.728 15.524 1.00 81.38 284 ARG A N 1
ATOM 2172 C CA . ARG A 1 284 ? 1.780 8.698 16.582 1.00 81.38 284 ARG A CA 1
ATOM 2173 C C . ARG A 1 284 ? 1.547 9.360 17.949 1.00 81.38 284 ARG A C 1
ATOM 2175 O O . ARG A 1 284 ? 0.602 8.993 18.638 1.00 81.38 284 ARG A O 1
ATOM 2182 N N . MET A 1 285 ? 2.353 10.359 18.310 1.00 81.94 285 MET A N 1
ATOM 2183 C CA . MET A 1 285 ? 2.263 11.072 19.588 1.00 81.94 285 MET A CA 1
ATOM 2184 C C . MET A 1 285 ? 0.928 11.805 19.743 1.00 81.94 285 MET A C 1
ATOM 2186 O O . MET A 1 285 ? 0.260 11.606 20.752 1.00 81.94 285 MET A O 1
ATOM 2190 N N . ARG A 1 286 ? 0.475 12.564 18.734 1.00 83.12 286 ARG A N 1
ATOM 2191 C CA . ARG A 1 286 ? -0.839 13.240 18.766 1.00 83.12 286 ARG A CA 1
ATOM 2192 C C . ARG A 1 286 ? -2.020 12.267 18.802 1.00 83.12 286 ARG A C 1
ATOM 2194 O O . ARG A 1 286 ? -2.997 12.529 19.493 1.00 83.12 286 ARG A O 1
ATOM 2201 N N . MET A 1 287 ? -1.936 11.125 18.117 1.00 81.94 287 MET A N 1
ATOM 2202 C CA . MET A 1 287 ? -2.949 10.069 18.231 1.00 81.94 287 MET A CA 1
ATOM 2203 C C . MET A 1 287 ? -3.008 9.505 19.660 1.00 81.94 287 MET A C 1
ATOM 2205 O O . MET A 1 287 ? -4.089 9.399 20.234 1.00 81.94 287 MET A O 1
ATOM 2209 N N . HIS A 1 288 ? -1.857 9.186 20.262 1.00 82.00 288 HIS A N 1
ATOM 2210 C CA . HIS A 1 288 ? -1.797 8.728 21.653 1.00 82.00 288 HIS A CA 1
ATOM 2211 C C . HIS A 1 288 ? -2.217 9.812 22.659 1.00 82.00 288 HIS A C 1
ATOM 2213 O O . HIS A 1 288 ? -2.790 9.464 23.689 1.00 82.00 288 HIS A O 1
ATOM 2219 N N . ALA A 1 289 ? -1.994 11.095 22.358 1.00 81.38 289 ALA A N 1
ATOM 2220 C CA . ALA A 1 289 ? -2.507 12.217 23.140 1.00 81.38 289 ALA A CA 1
ATOM 2221 C C . ALA A 1 289 ? -4.043 12.242 23.118 1.00 81.38 289 ALA A C 1
ATOM 2223 O O . ALA A 1 289 ? -4.643 12.107 24.173 1.00 81.38 289 ALA A O 1
ATOM 2224 N N . ARG A 1 290 ? -4.697 12.211 21.947 1.00 82.19 290 ARG A N 1
ATOM 2225 C CA . ARG A 1 290 ? -6.176 12.166 21.835 1.00 82.19 290 ARG A CA 1
ATOM 2226 C C . ARG A 1 290 ? -6.812 10.951 22.534 1.00 82.19 290 ARG A C 1
ATOM 2228 O O . ARG A 1 290 ? -7.870 11.049 23.159 1.00 82.19 290 ARG A O 1
ATOM 2235 N N . LEU A 1 291 ? -6.150 9.791 22.477 1.00 81.19 291 LEU A N 1
ATOM 2236 C CA . LEU A 1 291 ? -6.567 8.581 23.207 1.00 81.19 291 LEU A CA 1
ATOM 2237 C C . LEU A 1 291 ? -6.413 8.718 24.742 1.00 81.19 291 LEU A C 1
ATOM 2239 O O . LEU A 1 291 ? -7.083 7.996 25.482 1.00 81.19 291 LEU A O 1
ATOM 2243 N N . ARG A 1 292 ? -5.569 9.644 25.222 1.00 75.19 292 ARG A N 1
ATOM 2244 C CA . ARG A 1 292 ? -5.362 9.979 26.645 1.0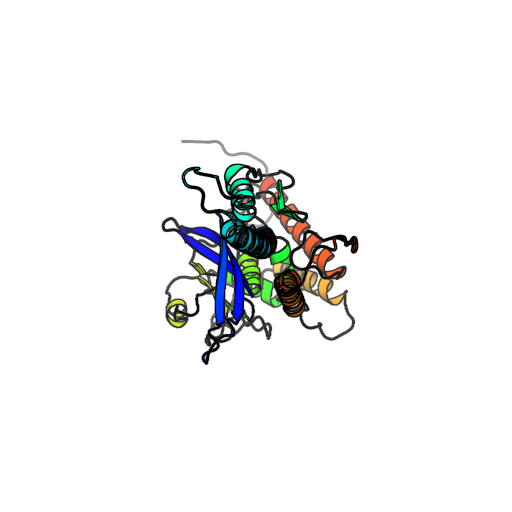0 75.19 292 ARG A CA 1
ATOM 2245 C C . ARG A 1 292 ? -6.174 11.186 27.120 1.00 75.19 292 ARG A C 1
ATOM 2247 O O . ARG A 1 292 ? -6.709 11.126 28.211 1.00 75.19 292 ARG A O 1
ATOM 2254 N N . GLU A 1 293 ? -6.341 12.232 26.322 1.00 68.69 293 GLU A N 1
ATOM 2255 C CA . GLU A 1 293 ? -7.143 13.425 26.649 1.00 68.69 293 GLU A CA 1
ATOM 2256 C C . GLU A 1 293 ? -8.614 13.051 26.888 1.00 68.69 293 GLU A C 1
ATOM 2258 O O . GLU A 1 293 ? -9.261 13.560 27.800 1.00 68.69 293 GLU A O 1
ATOM 2263 N N . SER A 1 294 ? -9.116 12.044 26.162 1.00 54.84 294 SER A N 1
ATOM 2264 C CA . SER A 1 294 ? -10.422 11.432 26.437 1.00 54.84 294 SER A CA 1
ATOM 2265 C C . SER A 1 294 ? -10.527 10.729 27.807 1.00 54.84 294 SER A C 1
ATOM 2267 O O . SER A 1 294 ? -11.622 10.317 28.179 1.00 54.84 294 SER A O 1
ATOM 2269 N N . VAL A 1 295 ? -9.438 10.571 28.574 1.00 51.31 295 VAL A N 1
ATOM 2270 C CA . VAL A 1 295 ? -9.462 10.092 29.974 1.00 51.31 295 VAL A CA 1
ATOM 2271 C C . VAL A 1 295 ? -9.897 11.190 30.946 1.00 51.31 295 VAL A C 1
ATOM 2273 O O . VAL A 1 295 ? -10.495 10.867 31.967 1.00 51.31 295 VAL A O 1
ATOM 2276 N N . GLU A 1 296 ? -9.629 12.462 30.646 1.00 42.72 296 GLU A N 1
ATOM 2277 C CA . GLU A 1 296 ? -9.639 13.530 31.658 1.00 42.72 296 GLU A CA 1
ATOM 2278 C C . GLU A 1 296 ? -10.832 14.496 31.544 1.00 42.72 296 GLU A C 1
ATOM 2280 O O . GLU A 1 296 ? -11.036 15.332 32.427 1.00 42.72 296 GLU A O 1
ATOM 2285 N N . TRP A 1 297 ? -11.651 14.400 30.488 1.00 39.84 297 TRP A N 1
ATOM 2286 C CA . TRP A 1 297 ? -12.672 15.418 30.221 1.00 39.84 297 TRP A CA 1
ATOM 2287 C C . TRP A 1 297 ? -14.015 15.168 30.927 1.00 39.84 297 TRP A C 1
ATOM 2289 O O . TRP A 1 297 ? -14.863 14.400 30.471 1.00 39.84 297 TRP A O 1
ATOM 2299 N N . GLY A 1 298 ? -14.234 15.901 32.024 1.00 34.59 298 GLY A N 1
ATOM 2300 C CA . GLY A 1 298 ? -15.579 16.258 32.490 1.00 34.59 298 GLY A CA 1
ATOM 2301 C C . GLY A 1 298 ? -16.270 17.264 31.544 1.00 34.59 298 GLY A C 1
ATOM 2302 O O . GLY A 1 298 ? -15.633 17.807 30.644 1.00 34.59 298 GLY A O 1
ATOM 2303 N N . PRO A 1 299 ? -17.573 17.546 31.715 1.00 34.84 299 PRO A N 1
ATOM 2304 C CA . PRO A 1 299 ? -18.365 18.267 30.715 1.00 34.84 299 PRO A CA 1
ATOM 2305 C C . PRO A 1 299 ? -18.067 19.780 30.658 1.00 34.84 299 PRO A C 1
ATOM 2307 O O . PRO A 1 299 ? -18.723 20.579 31.324 1.00 34.84 299 PRO A O 1
ATOM 2310 N N . SER A 1 300 ? -17.115 20.194 29.814 1.00 30.16 300 SER A N 1
ATOM 2311 C CA . SER A 1 300 ? -16.807 21.611 29.541 1.00 30.16 300 SER A CA 1
ATOM 2312 C C . SER A 1 300 ? -16.465 21.883 28.064 1.00 30.16 300 SER A C 1
ATOM 2314 O O . SER A 1 300 ? -15.343 22.242 27.714 1.00 30.16 300 SER A O 1
ATOM 2316 N N . LEU A 1 301 ? -17.463 21.736 27.181 1.00 39.66 301 LEU A N 1
ATOM 2317 C CA . LEU A 1 301 ? -17.359 21.929 25.723 1.00 39.66 301 LEU A CA 1
ATOM 2318 C C . LEU A 1 301 ? -17.095 23.403 25.317 1.00 39.66 301 LEU A C 1
ATOM 2320 O O . LEU A 1 301 ? -17.984 24.095 24.821 1.00 39.66 301 LEU A O 1
ATOM 2324 N N . ASN A 1 302 ? -15.864 23.883 25.504 1.00 29.91 302 ASN A N 1
ATOM 2325 C CA . ASN A 1 302 ? -15.411 25.206 25.060 1.00 29.91 302 ASN A CA 1
ATOM 2326 C C . ASN A 1 302 ? -14.689 25.149 23.701 1.00 29.91 302 ASN A C 1
ATOM 2328 O O . ASN A 1 302 ? -13.911 24.241 23.424 1.00 29.91 302 ASN A O 1
ATOM 2332 N N . LYS A 1 303 ? -14.951 26.144 22.843 1.00 42.59 303 LYS A N 1
ATOM 2333 C CA . LYS A 1 303 ? -14.496 26.181 21.441 1.00 42.59 303 LYS A CA 1
ATOM 2334 C C . LYS A 1 303 ? -13.105 26.801 21.250 1.00 42.59 303 LYS A C 1
ATOM 2336 O O . LYS A 1 303 ? -12.990 28.021 21.173 1.00 42.59 303 LYS A O 1
ATOM 2341 N N . SER A 1 304 ? -12.108 25.959 20.998 1.00 32.75 304 SER A N 1
ATOM 2342 C CA . SER A 1 304 ? -10.928 26.227 20.149 1.00 32.75 304 SER A CA 1
ATOM 2343 C C . SER A 1 304 ? -10.196 24.893 19.934 1.00 32.75 304 SER A C 1
ATOM 2345 O O . SER A 1 304 ? -10.108 24.121 20.877 1.00 32.75 304 SER A O 1
ATOM 2347 N N . GLU A 1 305 ? -9.677 24.537 18.759 1.00 29.53 305 GLU A N 1
ATOM 2348 C CA . GLU A 1 305 ? -9.182 25.392 17.673 1.00 29.53 305 GLU A CA 1
ATOM 2349 C C . GLU A 1 305 ? -9.841 25.112 16.311 1.00 29.53 305 GLU A C 1
ATOM 2351 O O . GLU A 1 305 ? -10.016 23.966 15.902 1.00 29.53 305 GLU A O 1
ATOM 2356 N N . GLY A 1 306 ? -10.100 26.170 15.537 1.00 34.72 306 GLY A N 1
ATOM 2357 C CA . GLY A 1 306 ? -10.416 26.048 14.112 1.00 34.72 306 GLY A CA 1
ATOM 2358 C C . GLY A 1 306 ? -9.151 25.838 13.280 1.00 34.72 306 GLY A C 1
ATOM 2359 O O . GLY A 1 306 ? -8.659 26.786 12.670 1.00 34.72 306 GLY A O 1
ATOM 2360 N N . SER A 1 307 ? -8.613 24.616 13.252 1.00 31.28 307 SER A N 1
ATOM 2361 C CA . SER A 1 307 ? -7.493 24.266 12.368 1.00 31.28 307 SER A CA 1
ATOM 2362 C C . SER A 1 307 ? -7.990 23.735 11.017 1.00 31.28 307 SER A C 1
ATOM 2364 O O . SER A 1 307 ? -8.946 22.965 10.939 1.00 31.28 307 SER A O 1
ATOM 2366 N N . ASN A 1 308 ? -7.331 24.138 9.924 1.00 33.06 308 ASN A N 1
ATOM 2367 C CA . ASN A 1 308 ? -7.591 23.587 8.591 1.00 33.06 308 ASN A CA 1
ATOM 2368 C C . ASN A 1 308 ? -7.027 22.159 8.522 1.00 33.06 308 ASN A C 1
ATOM 2370 O O . ASN A 1 308 ? -5.893 21.959 8.078 1.00 33.06 308 ASN A O 1
ATOM 2374 N N . LEU A 1 309 ? -7.797 21.180 9.007 1.00 37.28 309 LEU A N 1
ATOM 2375 C CA . LEU A 1 309 ? -7.372 19.787 9.119 1.00 37.28 309 LEU A CA 1
ATOM 2376 C C . LEU A 1 309 ? -7.166 19.182 7.723 1.00 37.28 309 LEU A C 1
ATOM 2378 O O . LEU A 1 309 ? -8.099 18.750 7.050 1.00 37.28 309 LEU A O 1
ATOM 2382 N N . SER A 1 310 ? -5.921 19.224 7.255 1.00 40.12 310 SER A N 1
ATOM 2383 C CA . SER A 1 310 ? -5.578 18.869 5.882 1.00 40.12 310 SER A CA 1
ATOM 2384 C C . SER A 1 310 ? -5.821 17.385 5.611 1.00 40.12 310 SER A C 1
ATOM 2386 O O . SER A 1 310 ? -5.407 16.524 6.383 1.00 40.12 310 SER A O 1
ATOM 2388 N N . THR A 1 311 ? -6.441 17.085 4.470 1.00 44.25 311 THR A N 1
ATOM 2389 C CA . THR A 1 311 ? -6.879 15.734 4.087 1.00 44.25 311 THR A CA 1
ATOM 2390 C C . THR A 1 311 ? -5.745 14.783 3.680 1.00 44.25 311 THR A C 1
ATOM 2392 O O . THR A 1 311 ? -6.029 13.670 3.246 1.00 44.25 311 THR A O 1
ATOM 2395 N N . SER A 1 312 ? -4.475 15.195 3.767 1.00 55.72 312 SER A N 1
ATOM 2396 C CA . SER A 1 312 ? -3.314 14.326 3.522 1.00 55.72 312 SER A CA 1
ATOM 2397 C C . SER A 1 312 ? -2.784 13.715 4.821 1.00 55.72 312 SER A C 1
ATOM 2399 O O . SER A 1 312 ? -2.599 14.416 5.818 1.00 55.72 312 SER A O 1
ATOM 2401 N N . PHE A 1 313 ? -2.502 12.416 4.806 1.00 59.56 313 PHE A N 1
ATOM 2402 C CA . PHE A 1 313 ? -2.109 11.625 5.965 1.00 59.56 313 PHE A CA 1
ATOM 2403 C C . PHE A 1 313 ? -0.773 12.070 6.592 1.00 59.56 313 PHE A C 1
ATOM 2405 O O . PHE A 1 313 ? -0.684 12.100 7.822 1.00 59.56 313 PHE A O 1
ATOM 2412 N N . LEU A 1 314 ? 0.222 12.507 5.809 1.00 57.66 314 LEU A N 1
ATOM 2413 C CA . LEU A 1 314 ? 1.474 13.081 6.342 1.00 57.66 314 LEU A CA 1
ATOM 2414 C C . LEU A 1 314 ? 1.751 14.491 5.806 1.00 57.66 314 LEU A C 1
ATOM 2416 O O . LEU A 1 314 ? 2.643 14.713 4.990 1.00 57.66 314 LEU A O 1
ATOM 2420 N N . THR A 1 315 ? 1.025 15.486 6.323 1.00 50.88 315 THR A N 1
ATOM 2421 C CA . THR A 1 315 ? 1.389 16.893 6.111 1.00 50.88 315 THR A CA 1
ATOM 2422 C C . THR A 1 315 ? 2.743 17.243 6.728 1.00 50.88 315 THR A C 1
ATOM 2424 O O . THR A 1 315 ? 2.860 17.356 7.949 1.00 50.88 315 THR A O 1
ATOM 2427 N N . SER A 1 316 ? 3.701 17.615 5.884 1.00 42.69 316 SER A N 1
ATOM 2428 C CA . SER A 1 316 ? 4.535 18.790 6.146 1.00 42.69 316 SER A CA 1
ATOM 2429 C C . SER A 1 316 ? 4.457 19.748 4.956 1.00 42.69 316 SER A C 1
ATOM 2431 O O . SER A 1 316 ? 4.199 19.349 3.818 1.00 42.69 316 SER A O 1
ATOM 2433 N N . ALA A 1 317 ? 4.606 21.044 5.217 1.00 41.12 317 ALA A N 1
ATOM 2434 C CA . ALA A 1 317 ? 4.432 22.083 4.208 1.00 41.12 317 ALA A CA 1
ATOM 2435 C C . ALA A 1 317 ? 5.741 22.375 3.452 1.00 41.12 317 ALA A C 1
ATOM 2437 O O . ALA A 1 317 ? 6.211 23.508 3.457 1.00 41.12 317 ALA A O 1
ATOM 2438 N N . ASN A 1 318 ? 6.332 21.374 2.786 1.00 40.88 318 ASN A N 1
ATOM 2439 C CA . ASN A 1 318 ? 7.469 21.617 1.891 1.00 40.88 318 ASN A CA 1
ATOM 2440 C C . ASN A 1 318 ? 6.974 21.899 0.449 1.00 40.88 318 ASN A C 1
ATOM 2442 O O . ASN A 1 318 ? 6.470 20.989 -0.219 1.00 40.88 318 ASN A O 1
ATOM 2446 N N . PRO A 1 319 ? 7.082 23.144 -0.064 1.00 41.91 319 PRO A N 1
ATOM 2447 C CA . PRO A 1 319 ? 6.527 23.509 -1.369 1.00 41.91 319 PRO A CA 1
ATOM 2448 C C . PRO A 1 319 ? 7.286 22.888 -2.550 1.00 41.91 319 PRO A C 1
ATOM 2450 O O . PRO A 1 319 ? 6.688 22.686 -3.608 1.00 41.91 319 PRO A O 1
ATOM 2453 N N . VAL A 1 320 ? 8.569 22.550 -2.374 1.00 41.88 320 VAL A N 1
ATOM 2454 C CA . VAL A 1 320 ? 9.435 21.994 -3.426 1.00 41.88 320 VAL A CA 1
ATOM 2455 C C . VAL A 1 320 ? 8.916 20.631 -3.877 1.00 41.88 320 VAL A C 1
ATOM 2457 O O . VAL A 1 320 ? 8.690 20.400 -5.065 1.00 41.88 320 VAL A O 1
ATOM 2460 N N . ARG A 1 321 ? 8.679 19.720 -2.928 1.00 54.31 321 ARG A N 1
ATOM 2461 C CA . ARG A 1 321 ? 8.433 18.301 -3.240 1.00 54.31 321 ARG A CA 1
ATOM 2462 C C . ARG A 1 321 ? 7.053 18.074 -3.879 1.00 54.31 321 ARG A C 1
ATOM 2464 O O . ARG A 1 321 ? 6.920 17.246 -4.780 1.00 54.31 321 ARG A O 1
ATOM 2471 N N . ARG A 1 322 ? 6.081 18.952 -3.592 1.00 53.66 322 ARG A N 1
ATOM 2472 C CA . ARG A 1 322 ? 4.815 19.061 -4.346 1.00 53.66 322 ARG A CA 1
ATOM 2473 C C . ARG A 1 322 ? 5.016 19.347 -5.839 1.00 53.66 322 ARG A C 1
ATOM 2475 O O . ARG A 1 322 ? 4.166 18.955 -6.637 1.00 53.66 322 ARG A O 1
ATOM 2482 N N . THR A 1 323 ? 6.093 20.022 -6.242 1.00 56.53 323 THR A N 1
ATOM 2483 C CA . THR A 1 323 ? 6.403 20.268 -7.661 1.00 56.53 323 THR A CA 1
ATOM 2484 C C . THR A 1 323 ? 6.860 18.988 -8.353 1.00 56.53 323 THR A C 1
ATOM 2486 O O . THR A 1 323 ? 6.361 18.704 -9.439 1.00 56.53 323 THR A O 1
ATOM 2489 N N . MET A 1 324 ? 7.681 18.154 -7.701 1.00 57.22 324 MET A N 1
ATOM 2490 C CA . MET A 1 324 ? 8.011 16.815 -8.212 1.00 5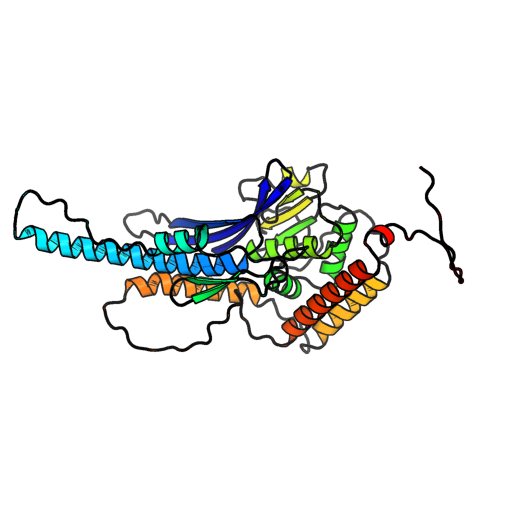7.22 324 MET A CA 1
ATOM 2491 C C . MET A 1 324 ? 6.766 15.933 -8.330 1.00 57.22 324 MET A C 1
ATOM 2493 O O . MET A 1 324 ? 6.544 15.348 -9.383 1.00 57.22 324 MET A O 1
ATOM 2497 N N . VAL A 1 325 ? 5.894 15.891 -7.315 1.00 59.38 325 VAL A N 1
ATOM 2498 C CA . VAL A 1 325 ? 4.652 15.093 -7.377 1.00 59.38 325 VAL A CA 1
ATOM 2499 C C . VAL A 1 325 ? 3.720 15.591 -8.486 1.00 59.38 325 VAL A C 1
ATOM 2501 O O . VAL A 1 325 ? 3.155 14.781 -9.220 1.00 59.38 325 VAL A O 1
ATOM 2504 N N . LYS A 1 326 ? 3.588 16.912 -8.681 1.00 63.97 326 LYS A N 1
ATOM 2505 C CA . LYS A 1 326 ? 2.844 17.498 -9.814 1.00 63.97 326 LYS A CA 1
ATOM 2506 C C . LYS A 1 326 ? 3.476 17.153 -11.164 1.00 63.97 326 LYS A C 1
ATOM 2508 O O . LYS A 1 326 ? 2.740 16.819 -12.090 1.00 63.97 326 LYS A O 1
ATOM 2513 N N . TRP A 1 327 ? 4.801 17.231 -11.284 1.00 65.25 327 TRP A N 1
ATOM 2514 C CA . TRP A 1 327 ? 5.529 16.926 -12.516 1.00 65.25 327 TRP A CA 1
ATOM 2515 C C . TRP A 1 327 ? 5.463 15.436 -12.858 1.00 65.25 327 TRP A C 1
ATOM 2517 O O . TRP A 1 327 ? 5.112 15.085 -13.977 1.00 65.25 327 TRP A O 1
ATOM 2527 N N . PHE A 1 328 ? 5.676 14.553 -11.884 1.00 63.78 328 PHE A N 1
ATOM 2528 C CA . PHE A 1 328 ? 5.556 13.109 -12.056 1.00 63.78 328 PHE A CA 1
ATOM 2529 C C . PHE A 1 328 ? 4.113 12.698 -12.372 1.00 63.78 328 PHE A C 1
ATOM 2531 O O . PHE A 1 328 ? 3.879 11.956 -13.322 1.00 63.78 328 PHE A O 1
ATOM 2538 N N . ARG A 1 329 ? 3.115 13.253 -11.668 1.00 64.25 329 ARG A N 1
ATOM 2539 C CA . ARG A 1 329 ? 1.691 13.086 -12.011 1.00 64.25 329 ARG A CA 1
ATOM 2540 C C . ARG A 1 329 ? 1.393 13.564 -13.432 1.00 64.25 329 ARG A C 1
ATOM 2542 O O . ARG A 1 329 ? 0.635 12.905 -14.140 1.00 64.25 329 ARG A O 1
ATOM 2549 N N . ARG A 1 330 ? 1.993 14.677 -13.867 1.00 64.38 330 ARG A N 1
ATOM 2550 C CA . ARG A 1 330 ? 1.883 15.175 -15.242 1.00 64.38 330 ARG A CA 1
ATOM 2551 C C . ARG A 1 330 ? 2.523 14.206 -16.239 1.00 64.38 330 ARG A C 1
ATOM 2553 O O . ARG A 1 330 ? 1.837 13.838 -17.183 1.00 64.38 330 ARG A O 1
ATOM 2560 N N . LEU A 1 331 ? 3.750 13.738 -16.007 1.00 63.34 331 LEU A N 1
ATOM 2561 C CA . LEU A 1 331 ? 4.437 12.772 -16.870 1.00 63.34 331 LEU A CA 1
ATOM 2562 C C . LEU A 1 331 ? 3.658 11.457 -16.964 1.00 63.34 331 LEU A C 1
ATOM 2564 O O . LEU A 1 331 ? 3.435 10.967 -18.063 1.00 63.34 331 LEU A O 1
ATOM 2568 N N . VAL A 1 332 ? 3.168 10.911 -15.847 1.00 63.25 332 VAL A N 1
ATOM 2569 C CA . VAL A 1 332 ? 2.339 9.694 -15.835 1.00 63.25 332 VAL A CA 1
ATOM 2570 C C . VAL A 1 332 ? 1.027 9.909 -16.601 1.00 63.25 332 VAL A C 1
ATOM 2572 O O . VAL A 1 332 ? 0.602 9.021 -17.339 1.00 63.25 332 VAL A O 1
ATOM 2575 N N . CYS A 1 333 ? 0.394 11.081 -16.492 1.00 62.91 333 CYS A N 1
ATOM 2576 C CA . CYS A 1 333 ? -0.783 11.426 -17.295 1.00 62.91 333 CYS A CA 1
ATOM 2577 C C . CYS A 1 333 ? -0.459 11.594 -18.791 1.00 62.91 333 CYS A C 1
ATOM 2579 O O . CYS A 1 333 ? -1.196 11.071 -19.623 1.00 62.91 333 CYS A O 1
ATOM 2581 N N . GLU A 1 334 ? 0.629 12.278 -19.148 1.00 60.75 334 GLU A N 1
ATOM 2582 C CA . GLU A 1 334 ? 1.065 12.485 -20.537 1.00 60.75 334 GLU A CA 1
ATOM 2583 C C . GLU A 1 334 ? 1.498 11.165 -21.191 1.00 60.75 334 GLU A C 1
ATOM 2585 O O . GLU A 1 334 ? 1.100 10.883 -22.320 1.00 60.75 334 GLU A O 1
ATOM 2590 N N . TYR A 1 335 ? 2.202 10.301 -20.458 1.00 62.72 335 TYR A N 1
ATOM 2591 C CA . TYR A 1 335 ? 2.578 8.951 -20.876 1.00 62.72 335 TYR A CA 1
ATOM 2592 C C . TYR A 1 335 ? 1.349 8.055 -21.092 1.00 62.72 335 TYR A C 1
ATOM 2594 O O . TYR A 1 335 ? 1.209 7.443 -22.151 1.00 62.72 335 TYR A O 1
ATOM 2602 N N . ARG A 1 336 ? 0.390 8.041 -20.152 1.00 62.94 336 ARG A N 1
ATOM 2603 C CA . ARG A 1 336 ? -0.885 7.311 -20.314 1.00 62.94 336 ARG A CA 1
ATOM 2604 C C . ARG A 1 336 ? -1.726 7.856 -21.474 1.00 62.94 336 ARG A C 1
ATOM 2606 O O . ARG A 1 336 ? -2.315 7.071 -22.214 1.00 62.94 336 ARG A O 1
ATOM 2613 N N . ALA A 1 337 ? -1.747 9.173 -21.685 1.00 60.19 337 ALA A N 1
ATOM 2614 C CA . ALA A 1 337 ? -2.395 9.789 -22.843 1.00 60.19 337 ALA A CA 1
ATOM 2615 C C . ALA A 1 337 ? -1.669 9.458 -24.163 1.00 60.19 337 ALA A C 1
ATOM 2617 O O . ALA A 1 337 ? -2.319 9.293 -25.195 1.00 60.19 337 ALA A O 1
ATOM 2618 N N . GLY A 1 338 ? -0.341 9.314 -24.137 1.00 59.19 338 GLY A N 1
ATOM 2619 C CA . GLY A 1 338 ? 0.473 8.822 -25.249 1.00 59.19 338 GLY A CA 1
ATOM 2620 C C . GLY A 1 338 ? 0.144 7.373 -25.609 1.00 59.19 338 GLY A C 1
ATOM 2621 O O . GLY A 1 338 ? -0.182 7.094 -26.762 1.00 59.19 338 GLY A O 1
ATOM 2622 N N . LEU A 1 339 ? 0.118 6.474 -24.619 1.00 56.34 339 LEU A N 1
ATOM 2623 C CA . LEU A 1 339 ? -0.304 5.076 -24.781 1.00 56.34 339 LEU A CA 1
ATOM 2624 C C . LEU A 1 339 ? -1.726 4.963 -25.348 1.00 56.34 339 LEU A C 1
ATOM 2626 O O . LEU A 1 339 ? -1.958 4.182 -26.271 1.00 56.34 339 LEU A O 1
ATOM 2630 N N . ALA A 1 340 ? -2.667 5.772 -24.850 1.00 55.56 340 ALA A N 1
ATOM 2631 C CA . ALA A 1 340 ? -4.037 5.813 -25.359 1.00 55.56 340 ALA A CA 1
ATOM 2632 C C . ALA A 1 340 ? -4.114 6.290 -26.825 1.00 55.56 340 ALA A C 1
ATOM 2634 O O . ALA A 1 340 ? -4.923 5.773 -27.592 1.00 55.56 340 ALA A O 1
ATOM 2635 N N . LYS A 1 341 ? -3.253 7.233 -27.236 1.00 56.66 341 LYS A N 1
ATOM 2636 C CA . LYS A 1 341 ? -3.164 7.731 -28.623 1.00 56.66 341 LYS A CA 1
ATOM 2637 C C . LYS A 1 341 ? -2.437 6.777 -29.577 1.00 56.66 341 LYS A C 1
ATOM 2639 O O . LYS A 1 341 ? -2.773 6.738 -30.757 1.00 56.66 341 LYS A O 1
ATOM 2644 N N . GLN A 1 342 ? -1.438 6.032 -29.104 1.00 50.97 342 GLN A N 1
ATOM 2645 C CA . GLN A 1 342 ? -0.670 5.087 -29.930 1.00 50.97 342 GLN A CA 1
ATOM 2646 C C . GLN A 1 342 ? -1.329 3.702 -30.029 1.00 50.97 342 GLN A C 1
ATOM 2648 O O . GLN A 1 342 ? -1.147 3.010 -31.033 1.00 50.97 342 GLN A O 1
ATOM 2653 N N . GLY A 1 343 ? -2.109 3.317 -29.015 1.00 46.34 343 GLY A N 1
ATOM 2654 C CA . GLY A 1 343 ? -2.691 1.987 -28.863 1.00 46.34 343 GLY A CA 1
ATOM 2655 C C . GLY A 1 343 ? -1.670 0.984 -28.319 1.00 46.34 343 GLY A C 1
ATOM 2656 O O . GLY A 1 343 ? -0.601 0.788 -28.896 1.00 46.34 343 GLY A O 1
ATOM 2657 N N . THR A 1 344 ? -2.017 0.293 -27.230 1.00 47.50 344 THR A N 1
ATOM 2658 C CA . THR A 1 344 ? -1.124 -0.638 -26.505 1.00 47.50 344 THR A CA 1
ATOM 2659 C C . THR A 1 344 ? -0.472 -1.703 -27.393 1.00 47.50 344 THR A C 1
ATOM 2661 O O . THR A 1 344 ? 0.677 -2.070 -27.161 1.00 47.50 344 THR A O 1
ATOM 2664 N N . LYS A 1 345 ? -1.147 -2.144 -28.465 1.00 43.41 345 LYS A N 1
ATOM 2665 C CA . LYS A 1 345 ? -0.608 -3.121 -29.429 1.00 43.41 345 LYS A CA 1
ATOM 2666 C C . LYS A 1 345 ? 0.605 -2.629 -30.235 1.00 43.41 345 LYS A C 1
ATOM 2668 O O . LYS A 1 345 ? 1.354 -3.467 -30.720 1.00 43.41 345 LYS A O 1
ATOM 2673 N N . LYS A 1 346 ? 0.822 -1.314 -30.395 1.00 40.06 346 LYS A N 1
ATOM 2674 C CA . LYS A 1 346 ? 1.995 -0.788 -31.125 1.00 40.06 346 LYS A CA 1
ATOM 2675 C C . LYS A 1 346 ? 3.258 -0.713 -30.266 1.00 40.06 346 LYS A C 1
ATOM 2677 O O . LYS A 1 346 ? 4.350 -0.846 -30.803 1.00 40.06 346 LYS A O 1
ATOM 2682 N N . PHE A 1 347 ? 3.124 -0.542 -28.950 1.00 36.22 347 PHE A N 1
ATOM 2683 C CA . PHE A 1 347 ? 4.271 -0.321 -28.059 1.00 36.22 347 PHE A CA 1
ATOM 2684 C C . PHE A 1 347 ? 5.132 -1.585 -27.867 1.00 36.22 347 PHE A C 1
ATOM 2686 O O . PHE A 1 347 ? 6.350 -1.499 -27.784 1.00 36.22 347 PHE A O 1
ATOM 2693 N N . LEU A 1 348 ? 4.509 -2.770 -27.895 1.00 39.56 348 LEU A N 1
ATOM 2694 C CA . LEU A 1 348 ? 5.201 -4.070 -27.896 1.00 39.56 348 LEU A CA 1
ATOM 2695 C C . LEU A 1 348 ? 5.805 -4.447 -29.267 1.00 39.56 348 LEU A C 1
ATOM 2697 O O . LEU A 1 348 ? 6.490 -5.459 -29.381 1.00 39.56 348 LEU A O 1
ATOM 2701 N N . ALA A 1 349 ? 5.544 -3.660 -30.315 1.00 34.53 349 ALA A N 1
ATOM 2702 C CA . ALA A 1 349 ? 5.820 -4.008 -31.708 1.00 34.53 349 ALA A CA 1
ATOM 2703 C C . ALA A 1 349 ? 6.741 -2.987 -32.403 1.00 34.53 349 ALA A C 1
ATOM 2705 O O . ALA A 1 349 ? 6.486 -2.589 -33.540 1.00 34.53 349 ALA A O 1
ATOM 2706 N N . GLN A 1 350 ? 7.826 -2.568 -31.740 1.00 29.73 350 GLN A N 1
ATOM 2707 C CA . GLN A 1 350 ? 8.828 -1.680 -32.343 1.00 29.73 350 GLN A CA 1
ATOM 2708 C C . GLN A 1 350 ? 10.268 -2.200 -32.192 1.00 29.73 350 GLN A C 1
ATOM 2710 O O . GLN A 1 350 ? 11.119 -1.601 -31.537 1.00 29.73 350 GLN A O 1
ATOM 2715 N N . LYS A 1 351 ? 10.553 -3.327 -32.855 1.00 33.81 351 LYS A N 1
ATOM 2716 C CA . LYS A 1 351 ? 11.913 -3.854 -33.033 1.00 33.81 351 LYS A CA 1
ATOM 2717 C C . LYS A 1 351 ? 12.471 -3.427 -34.396 1.00 33.81 351 LYS A C 1
ATOM 2719 O O . LYS A 1 351 ? 11.907 -3.810 -35.412 1.00 33.81 351 LYS A O 1
ATOM 2724 N N . THR A 1 352 ? 13.623 -2.741 -34.383 1.00 29.80 352 THR A N 1
ATOM 2725 C CA . THR A 1 352 ? 14.541 -2.460 -35.521 1.00 29.80 352 THR A CA 1
ATOM 2726 C C . THR A 1 352 ? 14.000 -1.698 -36.746 1.00 29.80 352 THR A C 1
ATOM 2728 O O . THR A 1 352 ? 12.898 -1.942 -37.211 1.00 29.80 352 THR A O 1
ATOM 2731 N N . GLY A 1 353 ? 14.850 -0.865 -37.367 1.00 28.31 353 GLY A N 1
ATOM 2732 C CA . GLY A 1 353 ? 14.711 -0.527 -38.796 1.00 28.31 353 GLY A CA 1
ATOM 2733 C C . GLY A 1 353 ? 14.491 0.950 -39.137 1.00 28.31 353 GLY A C 1
ATOM 2734 O O . GLY A 1 353 ? 13.374 1.436 -39.246 1.00 28.31 353 GLY A O 1
ATOM 2735 N N . THR A 1 354 ? 15.603 1.635 -39.376 1.00 32.12 354 THR A N 1
ATOM 2736 C CA . THR A 1 354 ? 15.775 2.899 -40.113 1.00 32.12 354 THR A CA 1
ATOM 2737 C C . THR A 1 354 ? 14.724 3.294 -41.180 1.00 32.12 354 THR A C 1
ATOM 2739 O O . THR A 1 354 ? 14.622 2.647 -42.215 1.00 32.12 354 THR A O 1
ATOM 2742 N N . ALA A 1 355 ? 14.182 4.509 -41.009 1.00 33.25 355 ALA A N 1
ATOM 2743 C CA . ALA A 1 355 ? 13.969 5.552 -42.033 1.00 33.25 355 ALA A CA 1
ATOM 2744 C C . ALA A 1 355 ? 12.897 5.425 -43.157 1.00 33.25 355 ALA A C 1
ATOM 2746 O O . ALA A 1 355 ? 12.722 4.406 -43.806 1.00 33.25 355 ALA A O 1
ATOM 2747 N N . LYS A 1 356 ? 12.325 6.606 -43.468 1.00 29.67 356 LYS A N 1
ATOM 2748 C CA . LYS A 1 356 ? 11.528 7.025 -44.649 1.00 29.67 356 LYS A CA 1
ATOM 2749 C C . LYS A 1 356 ? 10.127 6.418 -44.884 1.00 29.67 356 LYS A C 1
ATOM 2751 O O . LYS A 1 356 ? 9.968 5.322 -45.390 1.00 29.67 356 LYS A O 1
ATOM 2756 N N . VAL A 1 357 ? 9.134 7.289 -44.658 1.00 34.41 357 VAL A N 1
ATOM 2757 C CA . VAL A 1 357 ? 7.968 7.602 -45.520 1.00 34.41 357 VAL A CA 1
ATOM 2758 C C . VAL A 1 357 ? 7.328 6.450 -46.314 1.00 34.41 357 VAL A C 1
ATOM 2760 O O . VAL A 1 357 ? 7.811 6.071 -47.376 1.00 34.41 357 VAL A O 1
ATOM 2763 N N . GLY A 1 358 ? 6.125 6.049 -45.895 1.00 23.64 358 GLY A N 1
ATOM 2764 C CA . GLY A 1 358 ? 5.190 5.281 -46.721 1.00 23.64 358 GLY A CA 1
ATOM 2765 C C . GLY A 1 358 ? 3.886 4.972 -45.984 1.00 23.64 358 GLY A C 1
ATOM 2766 O O . GLY A 1 358 ? 3.896 4.243 -44.997 1.00 23.64 358 GLY A O 1
ATOM 2767 N N . TRP A 1 359 ? 2.759 5.511 -46.458 1.00 27.41 359 TRP A N 1
ATOM 2768 C CA . TRP A 1 359 ? 1.430 4.983 -46.127 1.00 27.41 359 TRP A CA 1
ATOM 2769 C C . TRP A 1 359 ? 1.016 3.999 -47.222 1.00 27.41 359 TRP A C 1
ATOM 2771 O O . TRP A 1 359 ? 1.114 4.353 -48.392 1.00 27.41 359 TRP A O 1
ATOM 2781 N N . VAL A 1 360 ? 0.491 2.829 -46.848 1.00 22.69 360 VAL A N 1
ATOM 2782 C CA . VAL A 1 360 ? -0.644 2.127 -47.489 1.00 22.69 360 VAL A CA 1
ATOM 2783 C C . VAL A 1 360 ? -1.015 0.927 -46.601 1.00 22.69 360 VAL A C 1
ATOM 2785 O O . VAL A 1 360 ? -0.184 0.428 -45.845 1.00 22.69 360 VAL A O 1
ATOM 2788 N N . GLY A 1 361 ? -2.297 0.552 -46.594 1.00 24.56 361 GLY A N 1
ATOM 2789 C CA . GLY A 1 361 ? -2.865 -0.403 -45.636 1.00 24.56 361 GLY A CA 1
ATOM 2790 C C . GLY A 1 361 ? -2.604 -1.883 -45.938 1.00 24.56 361 GLY A C 1
ATOM 2791 O O . GLY A 1 361 ? -1.924 -2.244 -46.895 1.00 24.56 361 GLY A O 1
ATOM 2792 N N . LEU A 1 362 ? -3.208 -2.744 -45.116 1.00 21.08 362 LEU A N 1
ATOM 2793 C CA . LEU A 1 362 ? -3.174 -4.199 -45.254 1.00 21.08 362 LEU A CA 1
ATOM 2794 C C . LEU A 1 362 ? -4.580 -4.762 -44.992 1.00 21.08 362 LEU A C 1
ATOM 2796 O O . LEU A 1 362 ? -5.236 -4.376 -44.024 1.00 21.08 362 LEU A O 1
ATOM 2800 N N . HIS A 1 363 ? -5.056 -5.628 -45.888 1.00 20.31 363 HIS A N 1
ATOM 2801 C CA . HIS A 1 363 ? -6.372 -6.269 -45.804 1.00 20.31 363 HIS A CA 1
ATOM 2802 C C . HIS A 1 363 ? -6.365 -7.480 -44.856 1.00 20.31 363 HIS A C 1
ATOM 2804 O O . HIS A 1 363 ? -5.340 -8.131 -44.668 1.00 20.31 363 HIS A O 1
ATOM 2810 N N . PHE A 1 364 ? -7.543 -7.828 -44.332 1.00 26.20 364 PHE A N 1
ATOM 2811 C CA . PHE A 1 364 ? -7.799 -9.148 -43.749 1.00 26.20 364 PHE A CA 1
ATOM 2812 C C . PHE A 1 364 ? -7.788 -10.241 -44.826 1.00 26.20 364 PHE A C 1
ATOM 2814 O O . PHE A 1 364 ? -8.442 -10.089 -45.859 1.00 26.20 364 PHE A O 1
ATOM 2821 N N . VAL A 1 365 ? -7.191 -11.391 -44.507 1.00 22.19 365 VAL A N 1
ATOM 2822 C CA . VAL A 1 365 ? -7.608 -12.706 -45.016 1.00 22.19 365 VAL A CA 1
ATOM 2823 C C . VAL A 1 365 ? -7.597 -13.674 -43.828 1.00 22.19 365 VAL A C 1
ATOM 2825 O O . VAL A 1 365 ? -6.600 -13.713 -43.119 1.00 22.19 365 VAL A O 1
ATOM 2828 N N . ARG A 1 366 ? -8.735 -14.362 -43.637 1.00 30.14 366 ARG A N 1
ATOM 2829 C CA . ARG A 1 366 ? -9.094 -15.362 -42.602 1.00 30.14 366 ARG A CA 1
ATOM 2830 C C . ARG A 1 366 ? -8.049 -15.692 -41.528 1.00 30.14 366 ARG A C 1
ATOM 2832 O O . ARG A 1 366 ? -7.176 -16.537 -41.811 1.00 30.14 366 ARG A O 1
#

Sequence (366 aa):
MYNAFVLTTATGTSLHGASICISSSVSNNHADAVCLTSLCIVSKHPFYTSFLQYLEQLAVLGTCQHRWNTQANQLLQQSHHIVPSSDDSHHQPTVHFVEQCLTNLLHEVPMPRVGSAGVLCSIAEVQITLPTLSIAPLDWEFVEYTFQLVEPENLVALVHHALLEHSILILGTDNLFITAVATTIRLLLAPLQWDHVFIPVVPHGVDIATLLDAPVPFIAGAHASQAVVRFDMRDNRLHGSRARLPVLPPAAEALVTLLSSHLVGADGGESPPSLLPHILQDRRMRMHARLRESVEWGPSLNKSEGSNLSTSFLTSANPVRRTMVKWFRRLVCEYRAGLAKQGTKKFLAQKTGTAKVGWVGLHFVR

pLDDT: mean 71.31, std 19.44, range [20.31, 94.94]

Nearest PDB structures (foldseek):
  6ekk-assembly2_B  TM=5.591E-01  e=1.265E-10  Homo sapiens
  6ekk-assembly1_A  TM=5.435E-01  e=1.695E-10  Homo sapiens
  3tw8-assembly2_C  TM=5.670E-01  e=5.778E-10  Homo sapiens
  3tw8-assembly1_A  TM=5.715E-01  e=1.354E-08  Homo sapiens
  3pgz-assembly1_B  TM=4.052E-01  e=9.897E-01  Bartonella henselae